Protein AF-A0A2D7X1B2-F1 (afdb_monomer_lite)

pLDDT: mean 94.74, std 5.79, range [62.84, 98.88]

Structure (mmCIF, N/CA/C/O backbone):
data_AF-A0A2D7X1B2-F1
#
_entry.id   AF-A0A2D7X1B2-F1
#
loop_
_atom_site.group_PDB
_atom_site.id
_atom_site.type_symbol
_atom_site.label_atom_id
_atom_site.label_alt_id
_atom_site.label_comp_id
_atom_site.label_asym_id
_atom_site.label_entity_id
_atom_site.label_seq_id
_atom_site.pdbx_PDB_ins_code
_atom_site.Cartn_x
_atom_site.Cartn_y
_atom_site.Cartn_z
_atom_site.occupancy
_atom_site.B_iso_or_equiv
_atom_site.auth_seq_id
_atom_site.auth_comp_id
_atom_site.auth_asym_id
_atom_site.auth_atom_id
_atom_site.pdbx_PDB_model_num
ATOM 1 N N . MET A 1 1 ? -16.490 -13.973 0.731 1.00 74.31 1 MET A N 1
ATOM 2 C CA . MET A 1 1 ? -15.500 -12.921 0.445 1.00 74.31 1 MET A CA 1
ATOM 3 C C . MET A 1 1 ? -16.152 -11.590 0.756 1.00 74.31 1 MET A C 1
ATOM 5 O O . MET A 1 1 ? -17.265 -11.362 0.281 1.00 74.31 1 MET A O 1
ATOM 9 N N . GLN A 1 2 ? -15.529 -10.810 1.633 1.00 90.81 2 GLN A N 1
ATOM 10 C CA . GLN A 1 2 ? -15.942 -9.445 1.969 1.00 90.81 2 GLN A CA 1
ATOM 11 C C . GLN A 1 2 ? -15.483 -8.481 0.857 1.00 90.81 2 GLN A C 1
ATOM 13 O O . GLN A 1 2 ? -14.609 -8.851 0.070 1.00 90.81 2 GLN A O 1
ATOM 18 N N . ASP A 1 3 ? -16.046 -7.272 0.762 1.00 94.25 3 ASP A N 1
ATOM 19 C CA . ASP A 1 3 ? -15.653 -6.341 -0.311 1.00 94.25 3 ASP A CA 1
ATOM 20 C C . ASP A 1 3 ? -14.394 -5.542 0.056 1.00 94.25 3 ASP A C 1
ATOM 22 O O . ASP A 1 3 ? -13.422 -5.566 -0.697 1.00 94.25 3 ASP A O 1
ATOM 26 N N . LEU A 1 4 ? -14.364 -4.892 1.224 1.00 98.75 4 LEU A N 1
ATOM 27 C CA . LEU A 1 4 ? -13.280 -3.977 1.594 1.00 98.75 4 LEU A CA 1
ATOM 28 C C . LEU A 1 4 ? -12.917 -4.078 3.080 1.00 98.75 4 LEU A C 1
ATOM 30 O O . LEU A 1 4 ? -13.795 -4.047 3.943 1.00 98.75 4 LEU A O 1
ATOM 34 N N . LEU A 1 5 ? -11.620 -4.147 3.376 1.00 98.88 5 LEU A N 1
ATOM 35 C CA . LEU A 1 5 ? -11.082 -3.847 4.703 1.00 98.88 5 LEU A CA 1
ATOM 36 C C . LEU A 1 5 ? -10.400 -2.483 4.660 1.00 98.88 5 LEU A C 1
ATOM 38 O O . LEU A 1 5 ? -9.499 -2.283 3.852 1.00 98.88 5 LEU A O 1
ATOM 42 N N . ILE A 1 6 ? -10.791 -1.574 5.546 1.00 98.88 6 ILE A N 1
ATOM 43 C CA . ILE A 1 6 ? -10.116 -0.293 5.758 1.00 98.88 6 ILE A CA 1
ATOM 44 C C . ILE A 1 6 ? -9.260 -0.412 7.013 1.00 98.88 6 ILE A C 1
ATOM 46 O O . ILE A 1 6 ? -9.782 -0.695 8.090 1.00 98.88 6 ILE A O 1
ATOM 50 N N . VAL A 1 7 ? -7.959 -0.188 6.876 1.00 98.88 7 VAL A N 1
ATOM 51 C CA . VAL A 1 7 ? -6.993 -0.171 7.971 1.00 98.88 7 VAL A CA 1
ATOM 52 C C . VAL A 1 7 ? -6.585 1.274 8.227 1.00 98.88 7 VAL A C 1
ATOM 54 O O . VAL A 1 7 ? -5.809 1.852 7.468 1.00 98.88 7 VAL A O 1
ATOM 57 N N . TYR A 1 8 ? -7.105 1.853 9.307 1.00 98.69 8 TYR A N 1
ATOM 58 C CA . TYR A 1 8 ? -6.669 3.161 9.790 1.00 98.69 8 TYR A CA 1
ATOM 59 C C . TYR A 1 8 ? -5.445 2.969 10.690 1.00 98.69 8 TYR A C 1
ATOM 61 O O . TYR A 1 8 ? -5.547 2.329 11.740 1.00 98.69 8 TYR A O 1
ATOM 69 N N . ASN A 1 9 ? -4.275 3.437 10.254 1.00 97.19 9 ASN A N 1
ATOM 70 C CA . ASN A 1 9 ? -3.001 3.111 10.894 1.00 97.19 9 ASN A CA 1
ATOM 71 C C . ASN A 1 9 ? -2.516 4.253 11.791 1.00 97.19 9 ASN A C 1
ATOM 73 O O . ASN A 1 9 ? -2.347 5.373 11.322 1.00 97.19 9 ASN A O 1
ATOM 77 N N . THR A 1 10 ? -2.256 3.961 13.066 1.00 96.69 10 THR A N 1
ATOM 78 C CA . THR A 1 10 ? -1.853 4.949 14.076 1.00 96.69 10 THR A CA 1
ATOM 79 C C . THR A 1 10 ? -0.600 4.510 14.830 1.00 96.69 10 THR A C 1
ATOM 81 O O . THR A 1 10 ? -0.348 3.315 15.018 1.00 96.69 10 THR A O 1
ATOM 84 N N . PHE A 1 11 ? 0.178 5.481 15.310 1.00 94.69 11 PHE A N 1
ATOM 85 C CA . PHE A 1 11 ? 1.411 5.256 16.059 1.00 94.69 11 PHE A CA 1
ATOM 86 C C . PHE A 1 11 ? 1.512 6.160 17.304 1.00 94.69 11 PHE A C 1
ATOM 88 O O . PHE A 1 11 ? 1.515 7.387 17.253 1.00 94.69 11 PHE A O 1
ATOM 95 N N . GLY A 1 12 ? 1.597 5.545 18.479 1.00 91.81 12 GLY A N 1
ATOM 96 C CA . GLY A 1 12 ? 1.393 6.192 19.774 1.00 91.81 12 GLY A CA 1
ATOM 97 C C . GLY A 1 12 ? 2.576 6.922 20.396 1.00 91.81 12 GLY A C 1
ATOM 98 O O . GLY A 1 12 ? 2.795 6.778 21.594 1.00 91.81 12 GLY A O 1
ATOM 99 N N . LEU A 1 13 ? 3.315 7.745 19.647 1.00 85.00 13 LEU A N 1
ATOM 100 C CA . LEU A 1 13 ? 4.310 8.644 20.265 1.00 85.00 13 LEU A CA 1
ATOM 101 C C . LEU A 1 13 ? 3.661 9.809 21.024 1.00 85.00 13 LEU A C 1
ATOM 103 O O . LEU A 1 13 ? 4.287 10.423 21.889 1.00 85.00 13 LEU A O 1
ATOM 107 N N . LYS A 1 14 ? 2.415 10.140 20.674 1.00 87.38 14 LYS A N 1
ATOM 108 C CA . LYS A 1 14 ? 1.621 11.224 21.257 1.00 87.38 14 LYS A CA 1
ATOM 109 C C . LYS A 1 14 ? 0.181 10.757 21.443 1.00 87.38 14 LYS A C 1
ATOM 111 O O . LYS A 1 14 ? -0.281 9.834 20.771 1.00 87.38 14 LYS A O 1
ATOM 116 N N . ASN A 1 15 ? -0.547 11.418 22.341 1.00 89.88 15 ASN A N 1
ATOM 117 C CA . ASN A 1 15 ? -1.986 11.218 22.439 1.00 89.88 15 ASN A CA 1
ATOM 118 C C . ASN A 1 15 ? -2.704 12.087 21.393 1.00 89.88 15 ASN A C 1
ATOM 120 O O . ASN A 1 15 ? -2.883 13.286 21.597 1.00 89.88 15 ASN A O 1
ATOM 124 N N . ASN A 1 16 ? -3.101 11.460 20.285 1.00 95.62 16 ASN A N 1
ATOM 125 C CA . ASN A 1 16 ? -3.820 12.083 19.171 1.00 95.62 16 ASN A CA 1
ATOM 126 C C . ASN A 1 16 ? -5.276 11.588 19.061 1.00 95.62 16 ASN A C 1
ATOM 128 O O . ASN A 1 16 ? -5.884 11.704 17.999 1.00 95.62 16 ASN A O 1
ATOM 132 N N . VAL A 1 17 ? -5.856 11.050 20.141 1.00 97.31 17 VAL A N 1
ATOM 133 C CA . VAL A 1 17 ? -7.158 10.356 20.111 1.00 97.31 17 VAL A CA 1
ATOM 134 C C . VAL A 1 17 ? -8.291 11.169 19.473 1.00 97.31 17 VAL A C 1
ATOM 136 O O . VAL A 1 17 ? -9.030 10.643 18.647 1.00 97.31 17 VAL A O 1
ATOM 139 N N . GLU A 1 18 ? -8.388 12.468 19.762 1.00 97.75 18 GLU A N 1
ATOM 140 C CA . GLU A 1 18 ? -9.416 13.339 19.170 1.00 97.75 18 GLU A CA 1
ATOM 141 C C . GLU A 1 18 ? -9.238 13.523 17.659 1.00 97.75 18 GLU A C 1
ATOM 143 O O . GLU A 1 18 ? -10.209 13.615 16.906 1.00 97.75 18 GLU A O 1
ATOM 148 N N . HIS A 1 19 ? -7.989 13.543 17.192 1.00 97.62 19 HIS A N 1
ATOM 149 C CA . HIS A 1 19 ? -7.703 13.574 15.766 1.00 97.62 19 HIS A CA 1
ATOM 150 C C . HIS A 1 19 ? -8.085 12.246 15.107 1.00 97.62 19 HIS A C 1
ATOM 152 O O . HIS A 1 19 ? -8.772 12.262 14.088 1.00 97.62 19 HIS A O 1
ATOM 158 N N . TYR A 1 20 ? -7.735 11.116 15.729 1.00 98.19 20 TYR A N 1
ATOM 159 C CA . TYR A 1 20 ? -8.122 9.794 15.237 1.00 98.19 20 TYR A CA 1
ATOM 160 C C . TYR A 1 20 ? -9.636 9.651 15.119 1.00 98.19 20 TYR A C 1
ATOM 162 O O . TYR A 1 20 ? -10.124 9.185 14.093 1.00 98.19 20 TYR A O 1
ATOM 170 N N . LYS A 1 21 ? -10.392 10.110 16.125 1.00 98.50 21 LYS A N 1
ATOM 171 C CA . LYS A 1 21 ? -11.859 10.104 16.075 1.00 98.50 21 LYS A CA 1
ATOM 172 C C . LYS A 1 21 ? -12.390 10.901 14.889 1.00 98.50 21 LYS A C 1
ATOM 174 O O . LYS A 1 21 ? -13.290 10.451 14.188 1.00 98.50 21 LYS A O 1
ATOM 179 N N . ARG A 1 22 ? -11.824 12.080 14.622 1.00 98.12 22 ARG A N 1
ATOM 180 C CA . ARG A 1 22 ? -12.221 12.893 13.465 1.00 98.12 22 ARG A CA 1
ATOM 181 C C . ARG A 1 22 ? -11.996 12.145 12.147 1.00 98.12 22 ARG A C 1
ATOM 183 O O . ARG A 1 22 ? -12.908 12.096 11.324 1.00 98.12 22 ARG A O 1
ATOM 190 N N . CYS A 1 23 ? -10.822 11.544 11.961 1.00 98.38 23 CYS A N 1
ATOM 191 C CA . CYS A 1 23 ? -10.500 10.793 10.747 1.00 98.38 23 CYS A CA 1
ATOM 192 C C . CYS A 1 23 ? -11.378 9.536 10.612 1.00 98.38 23 CYS A C 1
ATOM 194 O O . CYS A 1 23 ? -11.994 9.329 9.567 1.00 98.38 23 CYS A O 1
ATOM 196 N N . LEU A 1 24 ? -11.549 8.756 11.683 1.00 98.69 24 LEU A N 1
ATOM 197 C CA . LEU A 1 24 ? -12.446 7.594 11.707 1.00 98.69 24 LEU A CA 1
ATOM 198 C C . LEU A 1 24 ? -13.900 7.978 11.410 1.00 98.69 24 LEU A C 1
ATOM 200 O O . LEU A 1 24 ? -14.562 7.303 10.625 1.00 98.69 24 LEU A O 1
ATOM 204 N N . ASN A 1 25 ? -14.392 9.088 11.963 1.00 98.56 25 ASN A N 1
ATOM 205 C CA . ASN A 1 25 ? -15.729 9.594 11.655 1.00 98.56 25 ASN A CA 1
ATOM 206 C C . ASN A 1 25 ? -15.874 9.943 10.170 1.00 98.56 25 ASN A C 1
ATOM 208 O O . ASN A 1 25 ? -16.911 9.642 9.586 1.00 98.56 25 ASN A O 1
ATOM 212 N N . SER A 1 26 ? -14.847 10.514 9.531 1.00 98.50 26 SER A N 1
ATOM 213 C CA . SER A 1 26 ? -14.882 10.771 8.083 1.00 98.50 26 SER A CA 1
ATOM 214 C C . SER A 1 26 ? -14.998 9.478 7.260 1.00 98.50 26 SER A C 1
ATOM 216 O O . SER A 1 26 ? -15.742 9.437 6.280 1.00 98.50 26 SER A O 1
ATOM 218 N N . ILE A 1 27 ? -14.353 8.390 7.704 1.00 98.62 27 ILE A N 1
ATOM 219 C CA . ILE A 1 27 ? -14.465 7.064 7.079 1.00 98.62 27 ILE A CA 1
ATOM 220 C C . ILE A 1 27 ? -15.873 6.495 7.291 1.00 98.62 27 ILE A C 1
ATOM 222 O O . ILE A 1 27 ? -16.519 6.084 6.332 1.00 98.62 27 ILE A O 1
ATOM 226 N N . PHE A 1 28 ? -16.383 6.496 8.526 1.00 98.38 28 PHE A N 1
ATOM 227 C CA . PHE A 1 28 ? -17.709 5.945 8.835 1.00 98.38 28 PHE A CA 1
ATOM 228 C C . PHE A 1 28 ? -18.869 6.743 8.222 1.00 98.38 28 PHE A C 1
ATOM 230 O O . PHE A 1 28 ? -19.934 6.174 7.992 1.00 98.38 28 PHE A O 1
ATOM 237 N N . ASN A 1 29 ? -18.666 8.033 7.947 1.00 97.94 29 ASN A N 1
ATOM 238 C CA . ASN A 1 29 ? -19.638 8.888 7.265 1.00 97.94 29 ASN A CA 1
ATOM 239 C C . ASN A 1 29 ? -19.520 8.837 5.732 1.00 97.94 29 ASN A C 1
ATOM 241 O O . ASN A 1 29 ? -20.340 9.445 5.042 1.00 97.94 29 ASN A O 1
ATOM 245 N N . SER A 1 30 ? -18.515 8.142 5.192 1.00 98.25 30 SER A N 1
ATOM 246 C CA . SER A 1 30 ? -18.365 7.947 3.751 1.00 98.25 30 SER A CA 1
ATOM 247 C C . SER A 1 30 ? -19.364 6.917 3.216 1.00 98.25 30 SER A C 1
ATOM 249 O O . SER A 1 30 ? -19.846 6.036 3.928 1.00 98.25 30 SER A O 1
ATOM 251 N N . GLU A 1 31 ? -19.655 6.996 1.923 1.00 98.19 31 GLU A N 1
ATOM 252 C CA . GLU A 1 31 ? -20.306 5.924 1.189 1.00 98.19 31 GLU A CA 1
ATOM 253 C C . GLU A 1 31 ? -19.317 4.766 1.037 1.00 98.19 31 GLU A C 1
ATOM 255 O O . GLU A 1 31 ? -18.267 4.893 0.401 1.00 98.19 31 GLU A O 1
ATOM 260 N N . LEU A 1 32 ? -19.655 3.626 1.638 1.00 98.25 32 LEU A N 1
ATOM 261 C CA . LEU A 1 32 ? -18.812 2.436 1.644 1.00 98.25 32 LEU A CA 1
ATOM 262 C C . LEU A 1 32 ? -19.435 1.321 0.795 1.00 98.25 32 LEU A C 1
ATOM 264 O O . LEU A 1 32 ? -20.663 1.176 0.767 1.00 98.25 32 LEU A O 1
ATOM 268 N N . PRO A 1 33 ? -18.614 0.480 0.141 1.00 97.31 33 PRO A N 1
ATOM 269 C CA . PRO A 1 33 ? -19.088 -0.777 -0.420 1.00 97.31 33 PRO A CA 1
ATOM 270 C C . PRO A 1 33 ? -19.807 -1.632 0.640 1.00 97.31 33 PRO A C 1
ATOM 272 O O . PRO A 1 33 ? -19.473 -1.560 1.832 1.00 97.31 33 PRO A O 1
ATOM 275 N N . PRO A 1 34 ? -20.768 -2.483 0.242 1.00 94.69 34 PRO A N 1
ATOM 276 C CA . PRO A 1 34 ? -21.372 -3.449 1.152 1.00 94.69 34 PRO A CA 1
ATOM 277 C C . PRO A 1 34 ? -20.312 -4.297 1.864 1.00 94.69 34 PRO A C 1
ATOM 279 O O . PRO A 1 34 ? -19.249 -4.565 1.323 1.00 94.69 34 PRO A O 1
ATOM 282 N N . LYS A 1 35 ? -20.598 -4.760 3.086 1.00 96.00 35 LYS A N 1
ATOM 283 C CA . LYS A 1 35 ? -19.687 -5.648 3.839 1.00 96.00 35 LYS A CA 1
ATOM 284 C C . LYS A 1 35 ? -18.269 -5.084 4.046 1.00 96.00 35 LYS A C 1
ATOM 286 O O . LYS A 1 35 ? -17.317 -5.850 4.201 1.00 96.00 35 LYS A O 1
ATOM 291 N N . THR A 1 36 ? -18.135 -3.760 4.064 1.00 98.56 36 THR A N 1
ATOM 292 C CA . THR A 1 36 ? -16.892 -3.101 4.467 1.00 98.56 36 THR A CA 1
ATOM 293 C C . THR A 1 36 ? -16.651 -3.302 5.962 1.00 98.56 36 THR A C 1
ATOM 295 O O . THR A 1 36 ? -17.580 -3.202 6.767 1.00 98.56 36 THR A O 1
ATOM 298 N N . LYS A 1 37 ? -15.401 -3.577 6.336 1.00 98.69 37 LYS A N 1
ATOM 299 C CA . LYS A 1 37 ? -14.930 -3.598 7.727 1.00 98.69 37 LYS A CA 1
ATOM 300 C C . LYS A 1 37 ? -13.889 -2.505 7.927 1.00 98.69 37 LYS A C 1
ATOM 302 O O . LYS A 1 37 ? -13.134 -2.199 7.008 1.00 98.69 37 LYS A O 1
ATOM 307 N N . VAL A 1 38 ? -13.842 -1.942 9.129 1.00 98.81 38 VAL A N 1
ATOM 308 C CA . VAL A 1 38 ? -12.834 -0.955 9.524 1.00 98.81 38 VAL A CA 1
ATOM 309 C C . VAL A 1 38 ? -12.069 -1.515 10.714 1.00 98.81 38 VAL A C 1
ATOM 311 O O . VAL A 1 38 ? -12.678 -1.945 11.695 1.00 98.81 38 VAL A O 1
ATOM 314 N N . ILE A 1 39 ? -10.744 -1.521 10.623 1.00 98.81 39 ILE A N 1
ATOM 315 C CA . ILE A 1 39 ? -9.836 -1.903 11.700 1.00 98.81 39 ILE A CA 1
ATOM 316 C C . ILE A 1 39 ? -8.874 -0.756 11.984 1.00 98.81 39 ILE A C 1
ATOM 318 O O . ILE A 1 39 ? -8.332 -0.148 11.061 1.00 98.81 39 ILE A O 1
ATOM 322 N N . ILE A 1 40 ? -8.641 -0.466 13.261 1.00 98.56 40 ILE A N 1
ATOM 323 C CA . ILE A 1 40 ? -7.526 0.388 13.661 1.00 98.56 40 ILE A CA 1
ATOM 324 C C . ILE A 1 40 ? -6.283 -0.470 13.898 1.00 98.56 40 ILE A C 1
ATOM 326 O O . ILE A 1 40 ? -6.294 -1.399 14.711 1.00 98.56 40 ILE A O 1
ATOM 330 N N . SER A 1 41 ? -5.204 -0.146 13.192 1.00 98.06 41 SER A N 1
ATOM 331 C CA . SER A 1 41 ? -3.860 -0.642 13.477 1.00 98.06 41 SER A CA 1
ATOM 332 C C . SER A 1 41 ? -3.220 0.296 14.495 1.00 98.06 41 SER A C 1
ATOM 334 O O . SER A 1 41 ? -2.750 1.375 14.151 1.00 98.06 41 SER A O 1
ATOM 336 N N . SER A 1 42 ? -3.292 -0.082 15.770 1.00 97.12 42 SER A N 1
ATOM 337 C CA . SER A 1 42 ? -2.935 0.759 16.911 1.00 97.12 42 SER A CA 1
ATOM 338 C C . SER A 1 42 ? -1.580 0.344 17.481 1.00 97.12 42 SER A C 1
ATOM 340 O O . SER A 1 42 ? -1.480 -0.439 18.435 1.00 97.12 42 SER A O 1
ATOM 342 N N . CYS A 1 43 ? -0.522 0.881 16.877 1.00 96.06 43 CYS A N 1
ATOM 343 C CA . CYS A 1 43 ? 0.853 0.626 17.279 1.00 96.06 43 CYS A CA 1
ATOM 344 C C . CYS A 1 43 ? 1.282 1.598 18.377 1.00 96.06 43 CYS A C 1
ATOM 346 O O . CYS A 1 43 ? 1.161 2.808 18.225 1.00 96.06 43 CYS A O 1
ATOM 348 N N . MET A 1 44 ? 1.774 1.095 19.507 1.00 95.56 44 MET A N 1
ATOM 349 C CA . MET A 1 44 ? 2.296 1.881 20.633 1.00 95.56 44 MET A CA 1
ATOM 350 C C . MET A 1 44 ? 1.318 2.901 21.258 1.00 95.56 44 MET A C 1
ATOM 352 O O . MET A 1 44 ? 1.731 3.681 22.112 1.00 95.56 44 MET A O 1
ATOM 356 N N . ASN A 1 45 ? 0.031 2.947 20.876 1.00 96.00 45 ASN A N 1
ATOM 357 C CA . ASN A 1 45 ? -0.925 3.861 21.518 1.00 96.00 45 ASN A CA 1
ATOM 358 C C . ASN A 1 45 ? -1.146 3.493 22.985 1.00 96.00 45 ASN A C 1
ATOM 360 O O . ASN A 1 45 ? -1.220 2.318 23.341 1.00 96.00 45 ASN A O 1
ATOM 364 N N . SER A 1 46 ? -1.306 4.518 23.824 1.00 96.19 46 SER A N 1
ATOM 365 C CA . SER A 1 46 ? -1.562 4.328 25.247 1.00 96.19 46 SER A CA 1
ATOM 366 C C . SER A 1 46 ? -2.894 3.614 25.491 1.00 96.19 46 SER A C 1
ATOM 368 O O . SER A 1 46 ? -3.809 3.644 24.659 1.00 96.19 46 SER A O 1
ATOM 370 N N . LYS A 1 47 ? -3.024 2.996 26.669 1.00 96.19 47 LYS A N 1
ATOM 371 C CA . LYS A 1 47 ? -4.262 2.329 27.076 1.00 96.19 47 LYS A CA 1
ATOM 372 C C . LYS A 1 47 ? -5.447 3.296 27.063 1.00 96.19 47 LYS A C 1
ATOM 374 O O . LYS A 1 47 ? -6.518 2.925 26.604 1.00 96.19 47 LYS A O 1
ATOM 379 N N . GLU A 1 48 ? -5.245 4.535 27.505 1.00 97.19 48 GLU A N 1
ATOM 380 C CA . GLU A 1 48 ? -6.283 5.570 27.532 1.00 97.19 48 GLU A CA 1
ATOM 381 C C . GLU A 1 48 ? -6.820 5.848 26.125 1.00 97.19 48 GLU A C 1
ATOM 383 O O . GLU A 1 48 ? -8.032 5.848 25.926 1.00 97.19 48 GLU A O 1
ATOM 388 N N . CYS A 1 49 ? -5.927 5.997 25.139 1.00 97.50 49 CYS A N 1
ATOM 389 C CA . CYS A 1 49 ? -6.311 6.182 23.741 1.00 97.50 49 CYS A CA 1
ATOM 390 C C . CYS A 1 49 ? -7.117 4.984 23.213 1.00 97.50 49 CYS A C 1
ATOM 392 O O . CYS A 1 49 ? -8.129 5.168 22.538 1.00 97.50 49 CYS A O 1
ATOM 394 N N . ARG A 1 50 ? -6.687 3.752 23.518 1.00 97.50 50 ARG A N 1
ATOM 395 C CA . ARG A 1 50 ? -7.370 2.523 23.074 1.00 97.50 50 ARG A CA 1
ATOM 396 C C . ARG A 1 50 ? -8.752 2.377 23.710 1.00 97.50 50 ARG A C 1
ATOM 398 O O . ARG A 1 50 ? -9.725 2.142 22.998 1.00 97.50 50 ARG A O 1
ATOM 405 N N . ASP A 1 51 ? -8.845 2.569 25.025 1.00 97.69 51 ASP A N 1
ATOM 406 C CA . ASP A 1 51 ? -10.101 2.510 25.780 1.00 97.69 51 ASP A CA 1
ATOM 407 C C . ASP A 1 51 ? -11.107 3.551 25.271 1.00 97.69 51 ASP A C 1
ATOM 409 O O . ASP A 1 51 ? -12.309 3.296 25.213 1.00 97.69 51 ASP A O 1
ATOM 413 N N . GLU A 1 52 ? -10.623 4.741 24.921 1.00 98.06 52 GLU A N 1
ATOM 414 C CA . GLU A 1 52 ? -11.452 5.827 24.420 1.00 98.06 52 GLU A CA 1
ATOM 415 C C . GLU A 1 52 ? -12.008 5.541 23.021 1.00 98.06 52 GLU A C 1
ATOM 417 O O . GLU A 1 52 ? -13.206 5.720 22.802 1.00 98.06 52 GLU A O 1
ATOM 422 N N . LEU A 1 53 ? -11.191 5.015 22.104 1.00 98.06 53 LEU A N 1
ATOM 423 C CA . LEU A 1 53 ? -11.666 4.582 20.785 1.00 98.06 53 LEU A CA 1
ATOM 424 C C . LEU A 1 53 ? -12.630 3.393 20.884 1.00 98.06 53 LEU A C 1
ATOM 426 O O . LEU A 1 53 ? -13.658 3.381 20.209 1.00 98.06 53 LEU A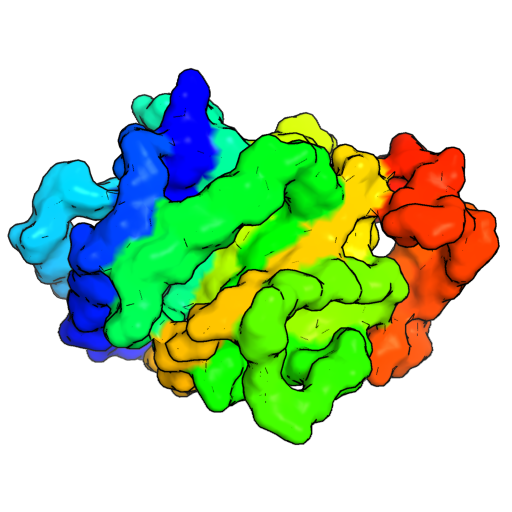 O 1
ATOM 430 N N . GLN A 1 54 ? -12.347 2.425 21.760 1.00 97.75 54 GLN A N 1
ATOM 431 C CA . GLN A 1 54 ? -13.239 1.289 22.004 1.00 97.75 54 GLN A CA 1
ATOM 432 C C . GLN A 1 54 ? -14.600 1.742 22.552 1.00 97.75 54 GLN A C 1
ATOM 434 O O . GLN A 1 54 ? -15.632 1.185 22.173 1.00 97.75 54 GLN A O 1
ATOM 439 N N . ARG A 1 55 ? -14.612 2.746 23.439 1.00 98.19 55 ARG A N 1
ATOM 440 C CA . ARG A 1 55 ? -15.843 3.321 23.998 1.00 98.19 55 ARG A CA 1
ATOM 441 C C . ARG A 1 55 ? -16.662 4.062 22.943 1.00 98.19 55 ARG A C 1
ATOM 443 O O . ARG A 1 55 ? -17.883 3.956 22.967 1.00 98.19 55 ARG A O 1
ATOM 450 N N . GLU A 1 56 ? -16.000 4.799 22.054 1.00 98.25 56 GLU A N 1
ATOM 451 C CA . GLU A 1 56 ? -16.651 5.591 21.003 1.00 98.25 56 GLU A CA 1
ATOM 452 C C . GLU A 1 56 ? -17.256 4.703 19.905 1.00 98.25 56 GLU A C 1
ATOM 454 O O . GLU A 1 56 ? -18.411 4.881 19.516 1.00 98.25 56 GLU A O 1
ATOM 459 N N . TYR A 1 57 ? -16.492 3.725 19.411 1.00 98.31 57 TYR A N 1
ATOM 460 C CA . TYR A 1 57 ? -16.865 2.971 18.211 1.00 98.31 57 TYR A CA 1
ATOM 461 C C . TYR A 1 57 ? -17.446 1.583 18.491 1.00 98.31 57 TYR A C 1
ATOM 463 O O . TYR A 1 57 ? -18.177 1.057 17.645 1.00 98.31 57 TYR A O 1
ATOM 471 N N . GLY A 1 58 ? -17.185 1.000 19.665 1.00 96.25 58 GLY A N 1
ATOM 472 C CA . GLY A 1 58 ? -17.681 -0.330 20.020 1.00 96.25 58 GLY A CA 1
ATOM 473 C C . GLY A 1 58 ? -17.346 -1.368 18.945 1.00 96.25 58 GLY A C 1
ATOM 474 O O . GLY A 1 58 ? -16.253 -1.372 18.388 1.00 96.25 58 GLY A O 1
ATOM 475 N N . ASP A 1 59 ? -18.329 -2.191 18.589 1.00 96.00 59 ASP A N 1
ATOM 476 C CA . ASP A 1 59 ? -18.173 -3.259 17.591 1.00 96.00 59 ASP A CA 1
ATOM 477 C C . ASP A 1 59 ? -18.086 -2.758 16.134 1.00 96.00 59 ASP A C 1
ATOM 479 O O . ASP A 1 59 ? -17.910 -3.556 15.212 1.00 96.00 59 ASP A O 1
ATOM 483 N N . LYS A 1 60 ? -18.222 -1.444 15.885 1.00 97.44 60 LYS A N 1
ATOM 484 C CA . LYS A 1 60 ? -18.063 -0.876 14.532 1.00 97.44 60 LYS A CA 1
ATOM 485 C C . LYS A 1 60 ? -16.600 -0.812 14.095 1.00 97.44 60 LYS A C 1
ATOM 487 O O . LYS A 1 60 ? -16.339 -0.742 12.895 1.00 97.44 60 LYS A O 1
ATOM 492 N N . LEU A 1 61 ? -15.672 -0.801 15.052 1.00 98.44 61 LEU A N 1
ATOM 493 C CA . LEU A 1 61 ? -14.238 -0.700 14.820 1.00 98.44 61 LEU A CA 1
ATOM 494 C C . LEU A 1 61 ? -13.554 -1.954 15.357 1.00 98.44 61 LEU A C 1
ATOM 496 O O . LEU A 1 61 ? -13.597 -2.249 16.546 1.00 98.44 61 LEU A O 1
ATOM 500 N N . MET A 1 62 ? -12.899 -2.695 14.472 1.00 98.50 62 MET A N 1
ATOM 501 C CA . MET A 1 62 ? -12.011 -3.775 14.883 1.00 98.50 62 MET A CA 1
ATOM 502 C C . MET A 1 62 ? -10.707 -3.178 15.418 1.00 98.50 62 MET A C 1
ATOM 504 O O . MET A 1 62 ? -10.289 -2.098 14.998 1.00 98.50 62 MET A O 1
ATOM 508 N N . HIS A 1 63 ? -10.016 -3.905 16.291 1.00 97.75 63 HIS A N 1
ATOM 509 C CA . HIS A 1 63 ? -8.793 -3.421 16.924 1.00 97.75 63 HIS A CA 1
ATOM 510 C C . HIS A 1 63 ? -7.621 -4.376 16.687 1.00 97.75 63 HIS A C 1
ATOM 512 O O . HIS A 1 63 ? -7.705 -5.568 16.976 1.00 97.75 63 HIS A O 1
ATOM 518 N N . SER A 1 64 ? -6.507 -3.832 16.199 1.00 97.81 64 SER A N 1
ATOM 519 C CA . SER A 1 64 ? -5.212 -4.504 16.113 1.00 97.81 64 SER A CA 1
ATOM 520 C C . SER A 1 64 ? -4.222 -3.756 17.004 1.00 97.81 64 SER A C 1
ATOM 522 O O . SER A 1 64 ? -3.641 -2.754 16.595 1.00 97.81 64 SER A O 1
ATOM 524 N N . TYR A 1 65 ? -4.057 -4.210 18.248 1.00 96.81 65 TYR A N 1
ATOM 525 C CA . TYR A 1 65 ? -3.112 -3.607 19.190 1.00 96.81 65 TYR A CA 1
ATOM 526 C C . TYR A 1 65 ? -1.708 -4.175 18.990 1.00 96.81 65 TYR A C 1
ATOM 528 O O . TYR A 1 65 ? -1.530 -5.392 18.900 1.00 96.81 65 TYR A O 1
ATOM 536 N N . VAL A 1 66 ? -0.716 -3.295 18.908 1.00 95.38 66 VAL A N 1
ATOM 537 C CA . VAL A 1 66 ? 0.700 -3.659 18.803 1.00 95.38 66 VAL A CA 1
ATOM 538 C C . VAL A 1 66 ? 1.456 -2.860 19.861 1.00 95.38 66 VAL A C 1
ATOM 540 O O . VAL A 1 66 ? 1.441 -1.633 19.835 1.00 95.38 66 VAL A O 1
ATOM 543 N N . ASP A 1 67 ? 2.070 -3.546 20.824 1.00 93.56 67 ASP A N 1
ATOM 544 C CA . ASP A 1 67 ? 2.772 -2.927 21.966 1.00 93.56 67 ASP A CA 1
ATOM 545 C C . ASP A 1 67 ? 4.281 -2.749 21.731 1.00 93.56 67 ASP A C 1
ATOM 547 O O . ASP A 1 67 ? 5.010 -2.299 22.612 1.00 93.56 67 ASP A O 1
ATOM 551 N N . GLU A 1 68 ? 4.750 -3.098 20.536 1.00 92.38 68 GLU A N 1
ATOM 552 C CA . GLU A 1 68 ? 6.124 -2.925 20.074 1.00 92.38 68 GLU A CA 1
ATOM 553 C C . GLU A 1 68 ? 6.175 -1.912 18.926 1.00 92.38 68 GLU A C 1
ATOM 555 O O . GLU A 1 68 ? 5.274 -1.843 18.094 1.00 92.38 68 GLU A O 1
ATOM 560 N N . GLY A 1 69 ? 7.233 -1.100 18.875 1.00 91.44 69 GLY A N 1
ATOM 561 C CA . GLY A 1 69 ? 7.400 -0.109 17.818 1.00 91.44 69 GLY A CA 1
ATOM 562 C C . GLY A 1 69 ? 7.819 -0.768 16.508 1.00 91.44 69 GLY A C 1
ATOM 563 O O . GLY A 1 69 ? 9.014 -0.974 16.302 1.00 91.44 69 GLY A O 1
ATOM 564 N N . LEU A 1 70 ? 6.856 -1.059 15.636 1.00 92.94 70 LEU A N 1
ATOM 565 C CA . LEU A 1 70 ? 7.073 -1.648 14.312 1.00 92.94 70 LEU A CA 1
ATOM 566 C C . LEU A 1 70 ? 6.808 -0.631 13.191 1.00 92.94 70 LEU A C 1
ATOM 568 O O . LEU A 1 70 ? 5.992 0.274 13.384 1.00 92.94 70 LEU A O 1
ATOM 572 N N . PRO A 1 71 ? 7.453 -0.772 12.017 1.00 92.75 71 PRO A N 1
ATOM 573 C CA . PRO A 1 71 ? 7.143 0.063 10.863 1.00 92.75 71 PRO A CA 1
ATOM 574 C C . PRO A 1 71 ? 5.706 -0.079 10.382 1.00 92.75 71 PRO A C 1
ATOM 576 O O . PRO A 1 71 ? 5.074 -1.132 10.518 1.00 92.75 71 PRO A O 1
ATOM 579 N N . VAL A 1 72 ? 5.227 0.992 9.752 1.00 93.12 72 VAL A N 1
ATOM 580 C CA . VAL A 1 72 ? 3.853 1.113 9.258 1.00 93.12 72 VAL A CA 1
ATOM 581 C C . VAL A 1 72 ? 3.432 -0.079 8.396 1.00 93.12 72 VAL A C 1
ATOM 583 O O . VAL A 1 72 ? 2.379 -0.658 8.657 1.00 93.12 72 VAL A O 1
ATOM 586 N N . ASN A 1 73 ? 4.289 -0.528 7.477 1.00 95.00 73 ASN A N 1
ATOM 587 C CA . ASN A 1 73 ? 4.027 -1.639 6.561 1.00 95.00 73 ASN A CA 1
ATOM 588 C C . ASN A 1 73 ? 3.720 -2.944 7.311 1.00 95.00 73 ASN A C 1
ATOM 590 O O . ASN A 1 73 ? 2.741 -3.626 7.005 1.00 95.00 73 ASN A O 1
ATOM 594 N N . ILE A 1 74 ? 4.511 -3.253 8.348 1.00 96.31 74 ILE A N 1
ATOM 595 C CA . ILE A 1 74 ? 4.298 -4.435 9.191 1.00 96.31 74 ILE A CA 1
ATOM 596 C C . ILE A 1 74 ? 3.001 -4.289 9.989 1.00 96.31 74 ILE A C 1
ATOM 598 O O . ILE A 1 74 ? 2.199 -5.220 10.040 1.00 96.31 74 ILE A O 1
ATOM 602 N N . THR A 1 75 ? 2.759 -3.131 10.609 1.00 96.81 75 THR A N 1
ATOM 603 C CA . THR A 1 75 ? 1.550 -2.929 11.431 1.00 96.81 75 THR A CA 1
ATOM 604 C C . THR A 1 75 ? 0.267 -2.993 10.600 1.00 96.81 75 THR A C 1
ATOM 606 O O . THR A 1 75 ? -0.714 -3.608 11.024 1.00 96.81 75 THR A O 1
ATOM 609 N N . PHE A 1 76 ? 0.301 -2.458 9.377 1.00 98.00 76 PHE A N 1
ATOM 610 C CA . PHE A 1 76 ? -0.772 -2.585 8.400 1.00 98.00 76 PHE A CA 1
ATOM 611 C C . PHE A 1 76 ? -1.020 -4.055 8.045 1.00 98.00 76 PHE A C 1
ATOM 613 O O . PHE A 1 76 ? -2.148 -4.533 8.178 1.00 98.00 76 PHE A O 1
ATOM 620 N N . ASN A 1 77 ? 0.026 -4.802 7.677 1.00 98.56 77 ASN A N 1
ATOM 621 C CA . ASN A 1 77 ? -0.093 -6.225 7.354 1.00 98.56 77 ASN A CA 1
ATOM 622 C C . ASN A 1 77 ? -0.584 -7.068 8.545 1.00 98.56 77 ASN A C 1
ATOM 624 O O . ASN A 1 77 ? -1.405 -7.963 8.351 1.00 98.56 77 ASN A O 1
ATOM 628 N N . LEU A 1 78 ? -0.166 -6.756 9.779 1.00 98.31 78 LEU A N 1
ATOM 629 C CA . LEU A 1 78 ? -0.682 -7.396 10.998 1.00 98.31 78 LEU A CA 1
ATOM 630 C C . LEU A 1 78 ? -2.184 -7.159 11.167 1.00 98.31 78 LEU A C 1
ATOM 632 O O . LEU A 1 78 ? -2.927 -8.090 11.478 1.00 98.31 78 LEU A O 1
ATOM 636 N N . ALA A 1 79 ? -2.647 -5.923 10.964 1.00 98.62 79 ALA A N 1
ATOM 637 C CA . ALA A 1 79 ? -4.069 -5.605 11.037 1.00 98.62 79 ALA A CA 1
ATOM 638 C C . ALA A 1 79 ? -4.867 -6.323 9.937 1.00 98.62 79 ALA A C 1
ATOM 640 O O . ALA A 1 79 ? -5.924 -6.889 10.225 1.00 98.62 79 ALA A O 1
ATOM 641 N N . VAL A 1 80 ? -4.339 -6.368 8.709 1.00 98.75 80 VAL A N 1
ATOM 642 C CA . VAL A 1 80 ? -4.927 -7.151 7.613 1.00 98.75 80 VAL A CA 1
ATOM 643 C C . VAL A 1 80 ? -5.047 -8.620 8.003 1.00 98.75 80 VAL A C 1
ATOM 645 O O . VAL A 1 80 ? -6.129 -9.193 7.888 1.00 98.75 80 VAL A O 1
ATOM 648 N N . ASP A 1 81 ? -3.967 -9.235 8.477 1.00 98.31 81 ASP A N 1
ATOM 649 C CA . ASP A 1 81 ? -3.958 -10.665 8.762 1.00 98.31 81 ASP A CA 1
ATOM 650 C C . ASP A 1 81 ? -4.900 -11.034 9.920 1.00 98.31 81 ASP A C 1
ATOM 652 O O . ASP A 1 81 ? -5.706 -11.960 9.799 1.00 98.31 81 ASP A O 1
ATOM 656 N N . ARG A 1 82 ? -4.909 -10.235 10.995 1.00 98.00 82 ARG A N 1
ATOM 657 C CA . ARG A 1 82 ? -5.858 -10.387 12.112 1.00 98.00 82 ARG A CA 1
ATOM 658 C C . ARG A 1 82 ? -7.309 -10.286 11.641 1.00 98.00 82 ARG A C 1
ATOM 660 O O . ARG A 1 82 ? -8.128 -11.120 12.026 1.00 98.00 82 ARG A O 1
ATOM 667 N N . ALA A 1 83 ? -7.619 -9.323 10.770 1.00 98.25 83 ALA A N 1
ATOM 668 C CA . ALA A 1 83 ? -8.955 -9.191 10.198 1.00 98.25 83 ALA A CA 1
ATOM 669 C C . ALA A 1 83 ? -9.318 -10.372 9.284 1.00 98.25 83 ALA A C 1
ATOM 671 O O . ALA A 1 83 ? -10.443 -10.864 9.341 1.00 98.25 83 ALA A O 1
ATOM 672 N N . VAL A 1 84 ? -8.374 -10.874 8.481 1.00 98.00 84 VAL A N 1
ATOM 673 C CA . VAL A 1 84 ? -8.598 -12.045 7.619 1.00 98.00 84 VAL A CA 1
ATOM 674 C C . VAL A 1 84 ? -8.868 -13.306 8.443 1.00 98.00 84 VAL A C 1
ATOM 676 O O . VAL A 1 84 ? -9.756 -14.078 8.080 1.00 98.00 84 VAL A O 1
ATOM 679 N N . ARG A 1 85 ? -8.183 -13.512 9.575 1.00 96.56 85 ARG A N 1
ATOM 680 C CA . ARG A 1 85 ? -8.455 -14.654 10.469 1.00 96.56 85 ARG A CA 1
ATOM 681 C C . ARG A 1 85 ? -9.860 -14.620 11.064 1.00 96.56 85 ARG A C 1
ATOM 683 O O . ARG A 1 85 ? -10.459 -15.679 11.233 1.00 96.56 85 ARG A O 1
ATOM 690 N N . SER A 1 86 ? -10.382 -13.436 11.388 1.00 96.88 86 SER A N 1
ATOM 691 C CA . SER A 1 86 ? -11.699 -13.309 12.019 1.00 96.88 86 SER A CA 1
ATOM 692 C C . SER A 1 86 ? -12.856 -13.208 11.019 1.00 96.88 86 SER A C 1
ATOM 694 O O . SER A 1 86 ? -13.943 -13.703 11.299 1.00 96.88 86 SER A O 1
ATOM 696 N N . GLU A 1 87 ? -12.651 -12.565 9.866 1.00 97.50 87 GLU A N 1
ATOM 697 C CA . GLU A 1 87 ? -13.720 -12.197 8.914 1.00 97.50 87 GLU A CA 1
ATOM 698 C C . GLU A 1 87 ? -13.593 -12.888 7.543 1.00 97.50 87 GLU A C 1
ATOM 700 O O . GLU A 1 87 ? -14.509 -12.811 6.717 1.00 97.50 87 GLU A O 1
ATOM 705 N N . GLY A 1 88 ? -12.476 -13.575 7.288 1.00 97.50 88 GLY A N 1
ATOM 706 C CA . GLY A 1 88 ? -12.109 -14.106 5.977 1.00 97.50 88 GLY A CA 1
ATOM 707 C C . GLY A 1 88 ? -11.497 -13.052 5.050 1.00 97.50 88 GLY A C 1
ATOM 708 O O . GLY A 1 88 ? -11.293 -11.897 5.413 1.00 97.50 88 GLY A O 1
ATOM 709 N N . GLU A 1 89 ? -11.178 -13.456 3.821 1.00 98.12 89 GLU A N 1
ATOM 710 C CA . GLU A 1 89 ? -10.551 -12.557 2.847 1.00 98.12 89 GLU A CA 1
ATOM 711 C C . GLU A 1 89 ? -11.502 -11.476 2.310 1.00 98.12 89 GLU A C 1
ATOM 713 O O . GLU A 1 89 ? -12.711 -11.691 2.115 1.00 98.12 89 GLU A O 1
ATOM 718 N N . PHE A 1 90 ? -10.897 -10.335 1.988 1.00 98.62 90 PHE A N 1
ATOM 719 C CA . PHE A 1 90 ? -11.522 -9.172 1.368 1.00 98.62 90 PHE A CA 1
ATOM 720 C C . PHE A 1 90 ? -11.095 -9.098 -0.100 1.00 98.62 90 PHE A C 1
ATOM 722 O O . PHE A 1 90 ? -10.051 -9.639 -0.462 1.00 98.62 90 PHE A O 1
ATOM 729 N N . LYS A 1 91 ? -11.881 -8.455 -0.970 1.00 98.56 91 LYS A N 1
ATOM 730 C CA . LYS A 1 91 ? -11.431 -8.184 -2.348 1.00 98.56 91 LYS A CA 1
ATOM 731 C C . LYS A 1 91 ? -10.322 -7.138 -2.365 1.00 98.56 91 LYS A C 1
ATOM 733 O O . LYS A 1 91 ? -9.370 -7.276 -3.132 1.00 98.56 91 LYS A O 1
ATOM 738 N N . TYR A 1 92 ? -10.456 -6.127 -1.508 1.00 98.81 92 TYR A N 1
ATOM 739 C CA . TYR A 1 92 ? -9.547 -4.994 -1.430 1.00 98.81 92 TYR A CA 1
ATOM 740 C C . TYR A 1 92 ? -9.160 -4.667 0.013 1.00 98.81 92 TYR A C 1
ATOM 742 O O . TYR A 1 92 ? -9.940 -4.875 0.948 1.00 98.81 92 TYR A O 1
ATOM 750 N N . TYR A 1 93 ? -7.966 -4.105 0.169 1.00 98.88 93 TYR A N 1
ATOM 751 C CA . TYR A 1 93 ? -7.402 -3.652 1.438 1.00 98.88 93 TYR A CA 1
ATOM 752 C C . TYR A 1 93 ? -7.000 -2.186 1.297 1.00 98.88 93 TYR A C 1
ATOM 754 O O . TYR A 1 93 ? -6.153 -1.871 0.471 1.00 98.88 93 TYR A O 1
ATOM 762 N N . LEU A 1 94 ? -7.615 -1.289 2.062 1.00 98.88 94 LEU A N 1
ATOM 763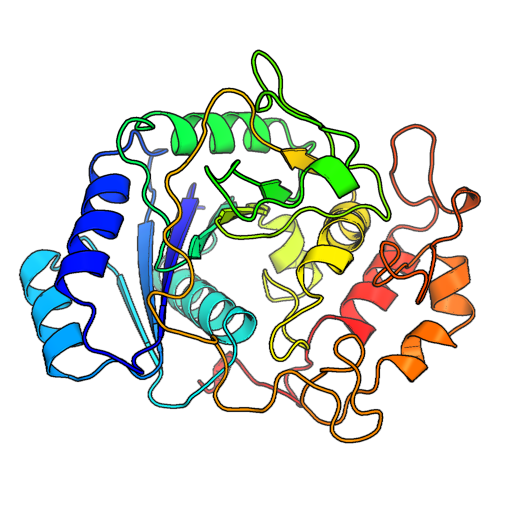 C CA . LEU A 1 94 ? -7.335 0.144 2.039 1.00 98.88 94 LEU A CA 1
ATOM 764 C C . LEU A 1 94 ? -6.482 0.528 3.245 1.00 98.88 94 LEU A C 1
ATOM 766 O O . LEU A 1 94 ? -6.950 0.455 4.377 1.00 98.88 94 LEU A O 1
ATOM 770 N N . TYR A 1 95 ? -5.252 0.956 2.994 1.00 98.75 95 TYR A N 1
ATOM 771 C CA . TYR A 1 95 ? -4.423 1.657 3.965 1.00 98.75 95 TYR A CA 1
ATOM 772 C C . TYR A 1 95 ? -4.869 3.122 4.075 1.00 98.75 95 TYR A C 1
ATOM 774 O O . TYR A 1 95 ? -5.162 3.771 3.066 1.00 98.75 95 TYR A O 1
ATOM 782 N N . VAL A 1 96 ? -4.931 3.644 5.299 1.00 98.44 96 VAL A N 1
ATOM 783 C CA . VAL A 1 96 ? -5.189 5.062 5.578 1.00 98.44 96 VAL A CA 1
ATOM 784 C C . VAL A 1 96 ? -4.210 5.535 6.647 1.00 98.44 96 VAL A C 1
ATOM 786 O O . VAL A 1 96 ? -4.222 5.012 7.767 1.00 98.44 96 VAL A O 1
ATOM 789 N N . ASP A 1 97 ? -3.382 6.524 6.308 1.00 96.25 97 ASP A N 1
ATOM 790 C CA . ASP A 1 97 ? -2.497 7.180 7.270 1.00 96.25 97 ASP A CA 1
ATOM 791 C C . ASP A 1 97 ? -3.289 7.915 8.368 1.00 96.25 97 ASP A C 1
ATOM 793 O O . ASP A 1 97 ? -4.384 8.441 8.145 1.00 96.25 97 ASP A O 1
ATOM 797 N N . SER A 1 98 ? -2.701 7.992 9.564 1.00 96.19 98 SER A N 1
ATOM 798 C CA . SER A 1 98 ? -3.260 8.683 10.733 1.00 96.19 98 SER A CA 1
ATOM 799 C C . SER A 1 98 ? -3.699 10.126 10.446 1.00 96.19 98 SER A C 1
ATOM 801 O O . SER A 1 98 ? -4.683 10.600 11.019 1.00 96.19 98 SER A O 1
ATOM 803 N N . GLY A 1 99 ? -3.000 10.822 9.549 1.00 96.00 99 GLY A N 1
ATOM 804 C CA . GLY A 1 99 ? -3.251 12.207 9.184 1.00 96.00 99 GLY A CA 1
ATOM 805 C C . GLY A 1 99 ? -4.262 12.409 8.063 1.00 96.00 99 GLY A C 1
ATOM 806 O O . GLY A 1 99 ? -4.527 13.567 7.726 1.00 96.00 99 GLY A O 1
ATOM 807 N N . VAL A 1 100 ? -4.801 11.341 7.471 1.00 97.50 100 VAL A N 1
ATOM 808 C CA . VAL A 1 100 ? -5.731 11.4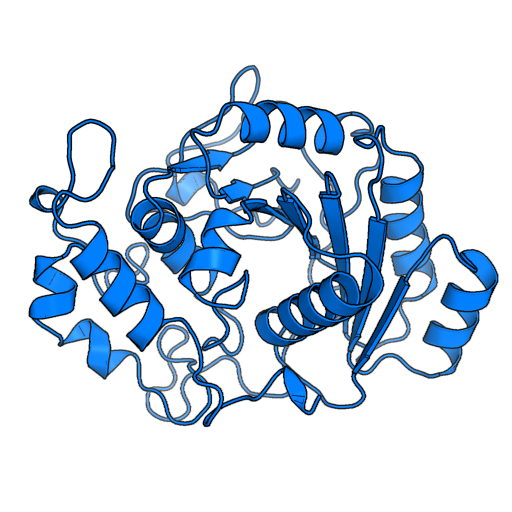22 6.339 1.00 97.50 100 VAL A CA 1
ATOM 809 C C . VAL A 1 100 ? -7.181 11.365 6.804 1.00 97.50 100 VAL A C 1
ATOM 811 O O . VAL A 1 100 ? -7.566 10.521 7.615 1.00 97.50 100 VAL A O 1
ATOM 814 N N . ASP A 1 101 ? -8.004 12.256 6.250 1.00 97.19 101 ASP A N 1
ATOM 815 C CA . ASP A 1 101 ? -9.455 12.216 6.402 1.00 97.19 101 ASP A CA 1
ATOM 816 C C . ASP A 1 101 ? -10.186 12.393 5.059 1.00 97.19 101 ASP A C 1
ATOM 818 O O . ASP A 1 101 ? -9.672 12.971 4.097 1.00 97.19 101 ASP A O 1
ATOM 822 N N . PHE A 1 102 ? -11.397 11.836 5.003 1.00 97.81 102 PHE A N 1
ATOM 823 C CA . PHE A 1 102 ? -12.289 11.819 3.840 1.00 97.81 102 PHE A CA 1
ATOM 824 C C . PHE A 1 102 ? -13.363 12.913 3.919 1.00 97.81 102 PHE A C 1
ATOM 826 O O . PHE A 1 102 ? -14.393 12.827 3.245 1.00 97.81 102 PHE A O 1
ATOM 833 N N . ASP A 1 103 ? -13.159 13.943 4.750 1.00 95.19 103 ASP A N 1
ATOM 834 C CA . ASP A 1 103 ? -14.135 15.021 4.879 1.00 95.19 103 ASP A CA 1
ATOM 835 C C . ASP A 1 103 ? -14.319 15.747 3.534 1.00 95.19 103 ASP A C 1
ATOM 837 O O . ASP A 1 103 ? -13.375 15.943 2.760 1.00 95.19 103 ASP A O 1
ATOM 841 N N . GLY A 1 104 ? -15.572 16.052 3.197 1.00 94.38 104 GLY A N 1
ATOM 842 C CA . GLY A 1 104 ? -15.953 16.567 1.876 1.00 94.38 104 GLY A CA 1
ATOM 843 C C . GLY A 1 104 ? -15.751 15.604 0.690 1.00 94.38 104 GLY A C 1
ATOM 844 O O . GLY A 1 104 ? -16.015 15.997 -0.443 1.00 94.38 104 GLY A O 1
ATOM 845 N N . ASN A 1 105 ? -15.318 14.358 0.920 1.00 96.31 105 ASN A N 1
ATOM 846 C CA . ASN A 1 105 ? -15.029 13.348 -0.108 1.00 96.31 105 ASN A CA 1
ATOM 847 C C . ASN A 1 105 ? -15.771 12.024 0.163 1.00 96.31 105 ASN A C 1
ATOM 849 O O . ASN A 1 105 ? -15.230 10.937 -0.043 1.00 96.31 105 ASN A O 1
ATOM 853 N N . ASN A 1 106 ? -17.026 12.107 0.611 1.00 96.50 106 ASN A N 1
ATOM 854 C CA . ASN A 1 106 ? -17.808 10.965 1.093 1.00 96.50 106 ASN A CA 1
ATOM 855 C C . ASN A 1 106 ? -17.950 9.819 0.073 1.00 96.50 106 ASN A C 1
ATOM 857 O O . ASN A 1 106 ? -18.037 8.667 0.471 1.00 96.50 106 ASN A O 1
ATOM 861 N N . GLU A 1 107 ? -17.947 10.087 -1.232 1.00 97.44 107 GLU A N 1
ATOM 862 C CA . GLU A 1 107 ? -18.070 9.047 -2.270 1.00 97.44 107 GLU A CA 1
ATOM 863 C C . GLU A 1 107 ? -16.727 8.451 -2.746 1.00 97.44 107 GLU A C 1
ATOM 865 O O . GLU A 1 107 ? -16.714 7.524 -3.564 1.00 97.44 107 GLU A O 1
ATOM 870 N N . ALA A 1 108 ? -15.588 8.961 -2.260 1.00 97.88 108 ALA A N 1
ATOM 871 C CA . ALA A 1 108 ? -14.268 8.615 -2.791 1.00 97.88 108 ALA A CA 1
ATOM 872 C C . ALA A 1 108 ? -13.942 7.121 -2.634 1.00 97.88 108 ALA A C 1
ATOM 874 O O . ALA A 1 108 ? -13.462 6.494 -3.580 1.00 97.88 108 ALA A O 1
ATOM 875 N N . ILE A 1 109 ? -14.244 6.532 -1.471 1.00 98.56 109 ILE A N 1
ATOM 876 C CA . ILE A 1 109 ? -13.963 5.116 -1.186 1.00 98.56 109 ILE A CA 1
ATOM 877 C C . ILE A 1 109 ? -14.791 4.211 -2.107 1.00 98.56 109 ILE A C 1
ATOM 879 O O . ILE A 1 109 ? -14.241 3.323 -2.759 1.00 98.56 109 ILE A O 1
ATOM 883 N N . LEU A 1 110 ? -16.097 4.469 -2.230 1.00 98.19 110 LEU A N 1
ATOM 884 C CA . LEU A 1 110 ? -16.972 3.703 -3.119 1.00 98.19 110 LEU A CA 1
ATOM 885 C C . LEU A 1 110 ? -16.553 3.822 -4.592 1.00 98.19 110 LEU A C 1
ATOM 887 O O . LEU A 1 110 ? -16.567 2.828 -5.323 1.00 98.19 110 LEU A O 1
ATOM 891 N N . LYS A 1 111 ? -16.154 5.017 -5.042 1.00 97.88 111 LYS A N 1
ATOM 892 C CA . LYS A 1 111 ? -15.617 5.218 -6.395 1.00 97.88 111 LYS A CA 1
ATOM 893 C C . LYS A 1 111 ? -14.305 4.467 -6.612 1.00 97.88 111 LYS A C 1
ATOM 895 O O . LYS A 1 111 ? -14.174 3.812 -7.644 1.00 97.88 111 LYS A O 1
ATOM 900 N N . ALA A 1 112 ? -13.379 4.500 -5.654 1.00 98.38 112 ALA A N 1
ATOM 901 C CA . ALA A 1 112 ? -12.134 3.738 -5.724 1.00 98.38 112 ALA A CA 1
ATOM 902 C C . ALA A 1 112 ? -12.398 2.235 -5.879 1.00 98.38 112 ALA A C 1
ATOM 904 O O . ALA A 1 112 ? -11.832 1.601 -6.769 1.00 98.38 112 ALA A O 1
ATOM 905 N N . THR A 1 113 ? -13.327 1.677 -5.097 1.00 98.38 113 THR A N 1
ATOM 906 C CA . THR A 1 113 ? -13.716 0.265 -5.224 1.00 98.38 113 THR A CA 1
ATOM 907 C C . THR A 1 113 ? -14.267 -0.053 -6.613 1.00 98.38 113 THR A C 1
ATOM 909 O O . THR A 1 113 ? -13.820 -1.014 -7.229 1.00 98.38 113 THR A O 1
ATOM 912 N N . ARG A 1 114 ? -15.141 0.795 -7.175 1.00 97.75 114 ARG A N 1
ATOM 913 C CA . ARG A 1 114 ? -15.660 0.606 -8.546 1.00 97.75 114 ARG A CA 1
ATOM 914 C C . ARG A 1 114 ? -14.563 0.654 -9.614 1.00 97.75 114 ARG A C 1
ATOM 916 O O . ARG A 1 114 ? -14.649 -0.048 -10.618 1.00 97.75 114 ARG A O 1
ATOM 923 N N . VAL A 1 115 ? -13.536 1.483 -9.421 1.00 98.31 115 VAL A N 1
ATOM 924 C CA . VAL A 1 115 ? -12.368 1.528 -10.316 1.00 98.31 115 VAL A CA 1
ATOM 925 C C . VAL A 1 115 ? -11.574 0.224 -10.218 1.00 98.31 115 VAL A C 1
ATOM 927 O O . VAL A 1 115 ? -11.204 -0.349 -11.247 1.00 98.31 115 VAL A O 1
ATOM 930 N N . MET A 1 116 ? -11.357 -0.275 -9.002 1.00 98.44 116 MET A N 1
ATOM 931 C CA . MET A 1 116 ? -10.670 -1.545 -8.755 1.00 98.44 116 MET A CA 1
ATOM 932 C C . MET A 1 116 ? -11.461 -2.758 -9.283 1.00 98.44 116 MET A C 1
ATOM 934 O O . MET A 1 116 ? -10.853 -3.700 -9.797 1.00 98.44 116 MET A O 1
ATOM 938 N N . ASP A 1 117 ? -12.799 -2.710 -9.266 1.00 98.00 117 ASP A N 1
ATOM 939 C CA . ASP A 1 117 ? -13.695 -3.755 -9.801 1.00 98.00 117 ASP A CA 1
ATOM 940 C C . ASP A 1 117 ? -13.544 -3.966 -11.319 1.00 98.00 117 ASP A C 1
ATOM 942 O O . ASP A 1 117 ? -13.950 -5.003 -11.844 1.00 98.00 117 ASP A O 1
ATOM 946 N N . SER A 1 118 ? -12.898 -3.039 -12.041 1.00 97.12 118 SER A N 1
ATOM 947 C CA . SER A 1 118 ? -12.504 -3.266 -13.441 1.00 97.12 118 SER A CA 1
ATOM 948 C C . SER A 1 118 ? -11.553 -4.458 -13.616 1.00 97.12 118 SER A C 1
ATOM 950 O O . SER A 1 118 ? -11.367 -4.943 -14.731 1.00 97.12 118 SER A O 1
ATOM 952 N N . GLY A 1 119 ? -10.898 -4.899 -12.535 1.00 97.31 119 GLY A N 1
ATOM 953 C CA . GLY A 1 119 ? -9.933 -5.994 -12.536 1.00 97.31 119 GLY A CA 1
ATOM 954 C C . GLY A 1 119 ? -8.587 -5.642 -13.173 1.00 97.31 119 GLY A C 1
ATOM 955 O O . GLY A 1 119 ? -7.700 -6.493 -13.204 1.00 97.31 119 GLY A O 1
ATOM 956 N N . LYS A 1 120 ? -8.409 -4.409 -13.660 1.00 97.94 120 LYS A N 1
ATOM 957 C CA . LYS A 1 120 ? -7.187 -3.928 -14.323 1.00 97.94 120 LYS A CA 1
ATOM 958 C C . LYS A 1 120 ? -6.112 -3.449 -13.344 1.00 97.94 120 LYS A C 1
ATOM 960 O O . LYS A 1 120 ? -4.928 -3.455 -13.686 1.00 97.94 120 LYS A O 1
ATOM 965 N N . TYR A 1 121 ? -6.515 -3.036 -12.146 1.00 98.69 121 TYR A N 1
ATOM 966 C CA . TYR A 1 121 ? -5.635 -2.386 -11.181 1.00 98.69 121 TYR A CA 1
ATOM 967 C C . TYR A 1 121 ? -5.383 -3.266 -9.959 1.00 98.69 121 TYR A C 1
ATOM 969 O O . TYR A 1 121 ? -6.288 -3.920 -9.445 1.00 98.69 121 TYR A O 1
ATOM 977 N N . GLY A 1 122 ? -4.124 -3.296 -9.534 1.00 98.44 122 GLY A N 1
ATOM 978 C CA . GLY A 1 122 ? -3.659 -3.980 -8.333 1.00 98.44 122 GLY A CA 1
ATOM 979 C C . GLY A 1 122 ? -3.499 -3.005 -7.177 1.00 98.44 122 GLY A C 1
ATOM 980 O O . GLY A 1 122 ? -3.633 -3.408 -6.028 1.00 98.44 122 GLY A O 1
ATOM 981 N N . ILE A 1 123 ? -3.261 -1.729 -7.488 1.00 98.75 123 ILE A N 1
ATOM 982 C CA . ILE A 1 123 ? -3.087 -0.650 -6.520 1.00 98.75 123 ILE A CA 1
ATOM 983 C C . ILE A 1 123 ? -3.835 0.581 -7.030 1.00 98.75 123 ILE A C 1
ATOM 985 O O . ILE A 1 123 ? -3.786 0.897 -8.224 1.00 98.75 123 ILE A O 1
ATOM 989 N N . LEU A 1 124 ? -4.501 1.289 -6.127 1.00 98.62 124 LEU A N 1
ATOM 990 C CA . LEU A 1 124 ? -5.078 2.604 -6.362 1.00 98.62 124 LEU A CA 1
ATOM 991 C C . LEU A 1 124 ? -4.629 3.567 -5.266 1.00 98.62 124 LEU A C 1
ATOM 993 O O . LEU A 1 124 ? -4.802 3.267 -4.090 1.00 98.62 124 LEU A O 1
ATOM 997 N N . SER A 1 125 ? -4.112 4.732 -5.647 1.00 98.00 125 SER A N 1
ATOM 998 C CA . SER A 1 125 ? -3.782 5.816 -4.715 1.00 98.00 125 SER A CA 1
ATOM 999 C C . SER A 1 125 ? -4.836 6.912 -4.749 1.00 98.00 125 SER A C 1
ATOM 1001 O O . SER A 1 125 ? -5.297 7.327 -5.820 1.00 98.00 125 SER A O 1
ATOM 1003 N N . PHE A 1 126 ? -5.198 7.407 -3.571 1.00 97.06 126 PHE A N 1
ATOM 1004 C CA . PHE A 1 126 ? -5.978 8.632 -3.441 1.00 97.06 126 PHE A CA 1
ATOM 1005 C C . PHE A 1 126 ? -5.055 9.850 -3.544 1.00 97.06 126 PHE A C 1
ATOM 1007 O O . PHE A 1 126 ? -3.895 9.806 -3.137 1.00 97.06 126 PHE A O 1
ATOM 1014 N N . GLN A 1 127 ? -5.559 10.965 -4.075 1.00 94.25 127 GLN A N 1
ATOM 1015 C CA . GLN A 1 127 ? -4.795 12.211 -4.048 1.00 94.25 127 GLN A CA 1
ATOM 1016 C C . GLN A 1 127 ? -4.873 12.826 -2.651 1.00 94.25 127 GLN A C 1
ATOM 1018 O O . GLN A 1 127 ? -5.956 12.935 -2.081 1.00 94.25 127 GLN A O 1
ATOM 1023 N N . ALA A 1 128 ? -3.744 13.301 -2.133 1.00 92.62 128 ALA A N 1
ATOM 1024 C CA . ALA A 1 128 ? -3.686 14.081 -0.901 1.00 92.62 128 ALA A CA 1
ATOM 1025 C C . ALA A 1 128 ? -3.527 15.579 -1.207 1.00 92.62 128 ALA A C 1
ATOM 1027 O O . ALA A 1 128 ? -2.849 15.962 -2.165 1.00 92.62 128 ALA A O 1
ATOM 1028 N N . SER A 1 129 ? -4.108 16.446 -0.375 1.00 91.81 129 SER A N 1
ATOM 1029 C CA . SER A 1 129 ? -4.061 17.911 -0.526 1.00 91.81 129 SER A CA 1
ATOM 1030 C C . SER A 1 129 ? -2.643 18.483 -0.482 1.00 91.81 129 SER A C 1
ATOM 1032 O O . SER A 1 129 ? -2.387 19.593 -0.947 1.00 91.81 129 SER A O 1
ATOM 1034 N N . ASN A 1 130 ? -1.709 17.714 0.067 1.00 90.06 130 ASN A N 1
ATOM 1035 C CA . ASN A 1 130 ? -0.287 17.987 0.100 1.00 90.06 130 ASN A CA 1
ATOM 1036 C C . ASN A 1 130 ? 0.484 16.660 0.169 1.00 90.06 130 ASN A C 1
ATOM 1038 O O . ASN A 1 130 ? -0.091 15.613 0.439 1.00 90.06 130 ASN A O 1
ATOM 1042 N N . ASP A 1 131 ? 1.799 16.722 -0.051 1.00 86.06 131 ASP A N 1
ATOM 1043 C CA . ASP A 1 131 ? 2.710 15.579 0.122 1.00 86.06 131 ASP A CA 1
ATOM 1044 C C . ASP A 1 131 ? 2.535 14.397 -0.829 1.00 86.06 131 ASP A C 1
ATOM 1046 O O . ASP A 1 131 ? 3.014 13.316 -0.524 1.00 86.06 131 ASP A O 1
ATOM 1050 N N . HIS A 1 132 ? 1.869 14.581 -1.966 1.00 82.75 132 HIS A N 1
ATOM 1051 C CA . HIS A 1 132 ? 1.536 13.487 -2.880 1.00 82.75 132 HIS A CA 1
ATOM 1052 C C . HIS A 1 132 ? 2.640 13.159 -3.914 1.00 82.75 132 HIS A C 1
ATOM 1054 O O . HIS A 1 132 ? 2.585 12.122 -4.554 1.00 82.75 132 HIS A O 1
ATOM 1060 N N . ALA A 1 133 ? 3.632 14.037 -4.121 1.00 88.00 133 ALA A N 1
ATOM 1061 C CA . ALA A 1 133 ? 4.704 13.884 -5.126 1.00 88.00 133 ALA A CA 1
ATOM 1062 C C . ALA A 1 133 ? 4.250 13.487 -6.563 1.00 88.00 133 ALA A C 1
ATOM 1064 O O . ALA A 1 133 ? 4.884 12.690 -7.242 1.00 88.00 133 ALA A O 1
ATOM 1065 N N . LEU A 1 134 ? 3.172 14.092 -7.069 1.00 88.88 134 LEU A N 1
ATOM 1066 C CA . LEU A 1 134 ? 2.498 13.768 -8.332 1.00 88.88 134 LEU A CA 1
ATOM 1067 C C . LEU A 1 134 ? 3.336 14.176 -9.551 1.00 88.88 134 LEU A C 1
ATOM 1069 O O . LEU A 1 134 ? 3.177 13.632 -10.640 1.00 88.88 134 LEU A O 1
ATOM 1073 N N . TYR A 1 135 ? 4.289 15.087 -9.360 1.00 89.19 135 TYR A N 1
ATOM 1074 C CA . TYR A 1 135 ? 5.238 15.470 -10.399 1.00 89.19 135 TYR A CA 1
ATOM 1075 C C . TYR A 1 135 ? 6.129 14.295 -10.834 1.00 89.19 135 TYR A C 1
ATOM 1077 O O . TYR A 1 135 ? 6.547 14.264 -11.988 1.00 89.19 135 TYR A O 1
ATOM 1085 N N . ASN A 1 136 ? 6.373 13.309 -9.960 1.00 89.88 136 ASN A N 1
ATOM 1086 C CA . ASN A 1 136 ? 7.127 12.097 -10.296 1.00 89.88 136 ASN A CA 1
ATOM 1087 C C . ASN A 1 136 ? 6.398 11.209 -11.315 1.00 89.88 136 ASN A C 1
ATOM 1089 O O . ASN A 1 136 ? 7.036 10.411 -11.994 1.00 89.88 136 ASN A O 1
ATOM 1093 N N . VAL A 1 137 ? 5.076 11.362 -11.436 1.00 90.62 137 VAL A N 1
ATOM 1094 C CA . VAL A 1 137 ? 4.238 10.657 -12.419 1.00 90.62 137 VAL A CA 1
ATOM 1095 C C . VAL A 1 137 ? 3.789 11.589 -13.556 1.00 90.62 137 VAL A C 1
ATOM 1097 O O . VAL A 1 137 ? 2.871 11.285 -14.310 1.00 90.62 137 VAL A O 1
ATOM 1100 N N . GLY A 1 138 ? 4.428 12.758 -13.692 1.00 88.44 138 GLY A N 1
ATOM 1101 C CA . GLY A 1 138 ? 4.142 13.725 -14.755 1.00 88.44 138 GLY A CA 1
ATOM 1102 C C . GLY A 1 138 ? 2.860 14.543 -14.560 1.00 88.44 138 GLY A C 1
ATOM 1103 O O . GLY A 1 138 ? 2.397 15.185 -15.504 1.00 88.44 138 GLY A O 1
ATOM 1104 N N . ILE A 1 139 ? 2.277 14.548 -13.357 1.00 86.75 139 ILE A N 1
ATOM 1105 C CA . ILE A 1 139 ? 1.138 15.405 -13.015 1.00 86.75 139 ILE A CA 1
ATOM 1106 C C . ILE A 1 139 ? 1.651 16.650 -12.285 1.00 86.75 139 ILE A C 1
ATOM 1108 O O . ILE A 1 139 ? 2.197 16.584 -11.184 1.00 86.75 139 ILE A O 1
ATOM 1112 N N . HIS A 1 140 ? 1.430 17.809 -12.896 1.00 83.50 140 HIS A N 1
ATOM 1113 C CA . HIS A 1 140 ? 1.734 19.116 -12.318 1.00 83.50 140 HIS A CA 1
ATOM 1114 C C . HIS A 1 140 ? 0.436 19.879 -12.039 1.00 83.50 140 HIS A C 1
ATOM 1116 O O . HIS A 1 140 ? -0.566 19.633 -12.703 1.00 83.50 140 HIS A O 1
ATOM 1122 N N . ASN A 1 141 ? 0.477 20.815 -11.082 1.00 77.56 141 ASN A N 1
ATOM 1123 C CA . ASN A 1 141 ? -0.670 21.635 -10.672 1.00 77.56 141 ASN A CA 1
ATOM 1124 C C . ASN A 1 141 ? -1.493 22.150 -11.872 1.00 77.56 141 ASN A C 1
ATOM 1126 O O . ASN A 1 141 ? -0.894 22.687 -12.811 1.00 77.56 141 ASN A O 1
ATOM 1130 N N . PRO A 1 142 ? -2.842 22.089 -11.825 1.00 74.81 142 PRO A N 1
ATOM 1131 C CA . PRO A 1 142 ? -3.718 21.738 -10.688 1.00 74.81 142 PRO A CA 1
ATOM 1132 C C . PRO A 1 142 ? -3.824 20.221 -10.387 1.00 74.81 142 PRO A C 1
ATOM 1134 O O . PRO A 1 142 ? -3.287 19.422 -11.149 1.00 74.81 142 PRO A O 1
ATOM 1137 N N . PRO A 1 143 ? -4.497 19.810 -9.285 1.00 78.81 143 PRO A N 1
ATOM 1138 C CA . PRO A 1 143 ? -4.797 18.403 -8.996 1.00 78.81 143 PRO A CA 1
ATOM 1139 C C . PRO A 1 143 ? -5.475 17.676 -10.166 1.00 78.81 143 PRO A C 1
ATOM 1141 O O . PRO A 1 143 ? -6.079 18.300 -11.042 1.00 78.81 143 PRO A O 1
ATOM 1144 N N . LEU A 1 144 ? -5.398 16.345 -10.168 1.00 86.56 144 LEU A N 1
ATOM 1145 C CA . LEU A 1 144 ? -5.955 15.512 -11.228 1.00 86.56 144 LEU A CA 1
ATOM 1146 C C . LEU A 1 144 ? -7.493 15.528 -11.171 1.00 86.56 144 LEU A C 1
ATOM 1148 O O . LEU A 1 144 ? -8.101 14.996 -10.239 1.00 86.56 144 LEU A O 1
ATOM 1152 N N . MET A 1 145 ? -8.107 16.105 -12.206 1.00 88.19 145 MET A N 1
ATOM 1153 C CA . MET A 1 145 ? -9.559 16.239 -12.363 1.00 88.19 145 MET A CA 1
ATOM 1154 C C . MET A 1 145 ? -10.059 15.521 -13.624 1.00 88.19 145 MET A C 1
ATOM 1156 O O . MET A 1 145 ? -9.361 15.440 -14.639 1.00 88.19 145 MET A O 1
ATOM 1160 N N . GLY A 1 146 ? -11.293 15.031 -13.571 1.00 88.94 146 GLY A N 1
ATOM 1161 C CA . GLY A 1 146 ? -12.092 14.480 -14.665 1.00 88.94 146 GLY A CA 1
ATOM 1162 C C . GLY A 1 146 ? -11.717 13.071 -15.123 1.00 88.94 146 GLY A C 1
ATOM 1163 O O . GLY A 1 146 ? -12.499 12.436 -15.833 1.00 88.94 146 GLY A O 1
ATOM 1164 N N . ARG A 1 147 ? -10.530 12.568 -14.765 1.00 93.06 147 ARG A N 1
ATOM 1165 C CA . ARG A 1 147 ? -10.099 11.206 -15.096 1.00 93.06 147 ARG A CA 1
ATOM 1166 C C . ARG A 1 147 ? -9.086 10.667 -14.101 1.00 93.06 147 ARG A C 1
ATOM 1168 O O . ARG A 1 147 ? -8.288 11.414 -13.546 1.00 93.06 147 ARG A O 1
ATOM 1175 N N . ASN A 1 148 ? -9.065 9.347 -13.984 1.00 96.69 148 ASN A N 1
ATOM 1176 C CA . ASN A 1 148 ? -7.991 8.632 -13.313 1.00 96.69 148 ASN A CA 1
ATOM 1177 C C . ASN A 1 148 ? -6.703 8.680 -14.147 1.00 96.69 148 ASN A C 1
ATOM 1179 O O . ASN A 1 148 ? -6.751 8.821 -15.374 1.00 96.69 148 ASN A O 1
ATOM 1183 N N . HIS A 1 149 ? -5.561 8.525 -13.485 1.00 96.31 149 HIS A N 1
ATOM 1184 C CA . HIS A 1 149 ? -4.248 8.499 -14.123 1.00 96.31 149 HIS A CA 1
ATOM 1185 C C . HIS A 1 149 ? -3.544 7.188 -13.805 1.00 96.31 149 HIS A C 1
ATOM 1187 O O . HIS A 1 149 ? -3.382 6.840 -12.642 1.00 96.31 149 HIS A O 1
ATOM 1193 N N . GLU A 1 150 ? -3.132 6.453 -14.828 1.00 96.62 150 GLU A N 1
ATOM 1194 C CA . GLU A 1 150 ? -2.333 5.245 -14.636 1.00 96.62 150 GLU A CA 1
ATOM 1195 C C . GLU A 1 150 ? -0.890 5.630 -14.363 1.00 96.62 150 GLU A C 1
ATOM 1197 O O . GLU A 1 150 ? -0.312 6.391 -15.133 1.00 96.62 150 GLU A O 1
ATOM 1202 N N . VAL A 1 151 ? -0.327 5.097 -13.282 1.00 96.19 151 VAL A N 1
ATOM 1203 C CA . VAL A 1 151 ? 1.060 5.346 -12.898 1.00 96.19 151 VAL A CA 1
ATOM 1204 C C . VAL A 1 151 ? 1.971 4.502 -13.791 1.00 96.19 151 VAL A C 1
ATOM 1206 O O . VAL A 1 151 ? 1.848 3.272 -13.770 1.00 96.19 151 VAL A O 1
ATOM 1209 N N . PRO A 1 152 ? 2.869 5.116 -14.583 1.00 95.31 152 PRO A N 1
ATOM 1210 C CA . PRO A 1 152 ? 3.834 4.366 -15.379 1.00 95.31 152 PRO A CA 1
ATOM 1211 C C . PRO A 1 152 ? 4.738 3.482 -14.511 1.00 95.31 152 PRO A C 1
ATOM 1213 O O . PRO A 1 152 ? 5.121 3.865 -13.402 1.00 95.31 152 PRO A O 1
ATOM 1216 N N . VAL A 1 153 ? 5.126 2.317 -15.032 1.00 96.19 153 VAL A N 1
ATOM 1217 C CA . VAL A 1 153 ? 6.126 1.456 -14.381 1.00 96.19 153 VAL A CA 1
ATOM 1218 C C . VAL A 1 153 ? 7.428 2.235 -14.165 1.00 96.19 153 VAL A C 1
ATOM 1220 O O . VAL A 1 153 ? 7.804 3.060 -14.996 1.00 96.19 153 VAL A O 1
ATOM 1223 N N . GLY A 1 154 ? 8.069 2.023 -13.013 1.00 94.75 154 GLY A N 1
ATOM 1224 C CA . GLY A 1 154 ? 9.279 2.749 -12.610 1.00 94.75 154 GLY A CA 1
ATOM 1225 C C . GLY A 1 154 ? 9.026 4.134 -12.013 1.00 94.75 154 GLY A C 1
ATOM 1226 O O . GLY A 1 154 ? 9.915 4.711 -11.396 1.00 94.75 154 GLY A O 1
ATOM 1227 N N . THR A 1 155 ? 7.803 4.660 -12.104 1.00 95.25 155 THR A N 1
ATOM 1228 C CA . THR A 1 155 ? 7.423 5.905 -11.420 1.00 95.25 155 THR A CA 1
ATOM 1229 C C . THR A 1 155 ? 6.669 5.621 -10.123 1.00 95.25 155 THR A C 1
ATOM 1231 O O . THR A 1 155 ? 6.163 4.515 -9.907 1.00 95.25 155 THR A O 1
ATOM 1234 N N . ALA A 1 156 ? 6.605 6.624 -9.244 1.00 94.56 156 ALA A N 1
ATOM 1235 C CA . ALA A 1 156 ? 5.897 6.529 -7.975 1.00 94.56 156 ALA A CA 1
ATOM 1236 C C . ALA A 1 156 ? 5.398 7.888 -7.488 1.00 94.56 156 ALA A C 1
ATOM 1238 O O . ALA A 1 156 ? 6.031 8.917 -7.719 1.00 94.56 156 ALA A O 1
ATOM 1239 N N . CYS A 1 157 ? 4.287 7.876 -6.763 1.00 93.19 157 CYS A N 1
ATOM 1240 C CA . CYS A 1 157 ? 3.811 8.983 -5.944 1.00 93.19 157 CYS A CA 1
ATOM 1241 C C . CYS A 1 157 ? 3.801 8.557 -4.469 1.00 93.19 157 CYS A C 1
ATOM 1243 O O . CYS A 1 157 ? 3.829 7.363 -4.170 1.00 93.19 157 CYS A O 1
ATOM 1245 N N . ASN A 1 158 ? 3.781 9.524 -3.554 1.00 92.00 158 ASN A N 1
ATOM 1246 C CA . ASN A 1 158 ? 3.778 9.222 -2.122 1.00 92.00 158 ASN A CA 1
ATOM 1247 C C . ASN A 1 158 ? 2.459 8.572 -1.710 1.00 92.00 158 ASN A C 1
ATOM 1249 O O . ASN A 1 158 ? 1.400 8.954 -2.225 1.00 92.00 158 ASN A O 1
ATOM 1253 N N . GLY A 1 159 ? 2.545 7.639 -0.763 1.00 89.44 159 GLY A N 1
ATOM 1254 C CA . GLY A 1 159 ? 1.421 6.828 -0.346 1.00 89.44 159 GLY A CA 1
ATOM 1255 C C . GLY A 1 159 ? 0.886 7.209 1.032 1.00 89.44 159 GLY A C 1
ATOM 1256 O O . GLY A 1 159 ? 1.500 6.884 2.042 1.00 89.44 159 GLY A O 1
ATOM 1257 N N . HIS A 1 160 ? -0.253 7.903 1.078 1.00 93.75 160 HIS A N 1
ATOM 1258 C CA . HIS A 1 160 ? -0.932 8.266 2.339 1.00 93.75 160 HIS A CA 1
ATOM 1259 C C . HIS A 1 160 ? -2.300 7.593 2.480 1.00 93.75 160 HIS A C 1
ATOM 1261 O O . HIS A 1 160 ? -2.866 7.532 3.574 1.00 93.75 160 HIS A O 1
ATOM 1267 N N . SER A 1 161 ? -2.857 7.102 1.371 1.00 97.12 161 SER A N 1
ATOM 1268 C CA . SER A 1 161 ? -4.027 6.239 1.375 1.00 97.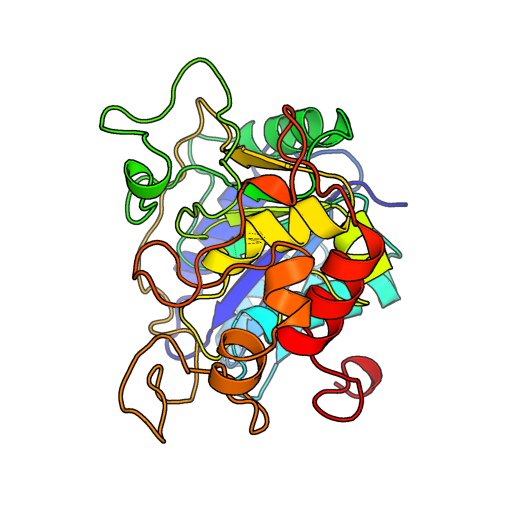12 161 SER A CA 1
ATOM 1269 C C . SER A 1 161 ? -4.084 5.438 0.078 1.00 97.12 161 SER A C 1
ATOM 1271 O O . SER A 1 161 ? -4.278 5.983 -1.015 1.00 97.12 161 SER A O 1
ATOM 1273 N N . GLU A 1 162 ? -3.913 4.123 0.207 1.00 98.06 162 GLU A N 1
ATOM 1274 C CA . GLU A 1 162 ? -3.730 3.206 -0.915 1.00 98.06 162 GLU A CA 1
ATOM 1275 C C . GLU A 1 162 ? -4.653 2.005 -0.778 1.00 98.06 162 GLU A C 1
ATOM 1277 O O . GLU A 1 162 ? -4.690 1.331 0.253 1.00 98.06 162 GLU A O 1
ATOM 1282 N N . MET A 1 163 ? -5.389 1.711 -1.844 1.00 98.75 163 MET A N 1
ATOM 1283 C CA . MET A 1 163 ? -6.209 0.517 -1.964 1.00 98.75 163 MET A CA 1
ATOM 1284 C C . MET A 1 163 ? -5.460 -0.552 -2.757 1.00 98.75 163 MET A C 1
ATOM 1286 O O . MET A 1 163 ? -5.083 -0.331 -3.904 1.00 98.75 163 MET A O 1
ATOM 1290 N N . PHE A 1 164 ? -5.302 -1.733 -2.172 1.00 98.88 164 PHE A N 1
ATOM 1291 C CA . PHE A 1 164 ? -4.600 -2.875 -2.748 1.00 98.88 164 PHE A CA 1
ATOM 1292 C C . PHE A 1 164 ? -5.577 -4.001 -3.100 1.00 98.88 164 PHE A C 1
ATOM 1294 O O . PHE A 1 164 ? -6.514 -4.284 -2.350 1.00 98.88 164 PHE A O 1
ATOM 1301 N N . SER A 1 165 ? -5.343 -4.676 -4.223 1.00 98.75 165 SER A N 1
ATOM 1302 C CA . SER A 1 165 ? -6.047 -5.902 -4.615 1.00 98.75 165 SER A CA 1
ATOM 1303 C C . SER A 1 165 ? -5.598 -7.094 -3.773 1.00 98.75 165 SER A C 1
ATOM 1305 O O . SER A 1 165 ? -4.408 -7.269 -3.508 1.00 98.75 165 SER A O 1
ATOM 1307 N N . ASN A 1 166 ? -6.533 -7.983 -3.431 1.00 98.75 166 ASN A N 1
ATOM 1308 C CA . ASN A 1 166 ? -6.220 -9.270 -2.804 1.00 98.75 166 ASN A CA 1
ATOM 1309 C C . ASN A 1 166 ? -5.337 -10.179 -3.679 1.00 98.75 166 ASN A C 1
ATOM 1311 O O . ASN A 1 166 ? -4.720 -11.104 -3.161 1.00 98.75 166 ASN A O 1
ATOM 1315 N N . ASP A 1 167 ? -5.210 -9.907 -4.982 1.00 98.75 167 ASP A N 1
ATOM 1316 C CA . ASP A 1 167 ? -4.253 -10.619 -5.841 1.00 98.75 167 ASP A CA 1
ATOM 1317 C C . ASP A 1 167 ? -2.804 -10.462 -5.337 1.00 98.75 167 ASP A C 1
ATOM 1319 O O . ASP A 1 167 ? -2.030 -11.415 -5.399 1.00 98.75 167 ASP A O 1
ATOM 1323 N N . ILE A 1 168 ? -2.463 -9.303 -4.754 1.00 98.81 168 ILE A N 1
ATOM 1324 C CA . ILE A 1 168 ? -1.148 -9.037 -4.144 1.00 98.81 168 ILE A CA 1
ATOM 1325 C C . ILE 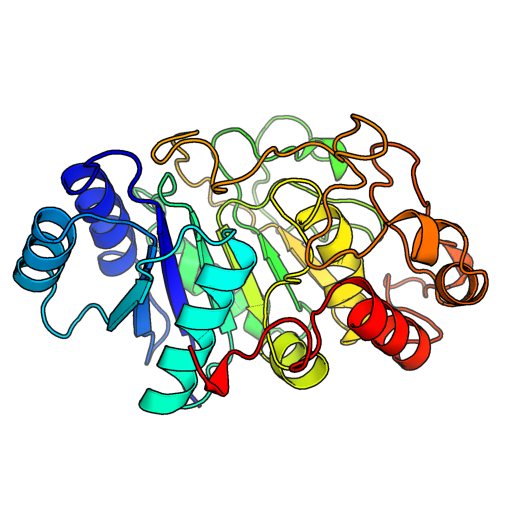A 1 168 ? -0.945 -9.943 -2.929 1.00 98.81 168 ILE A C 1
ATOM 1327 O O . ILE A 1 168 ? 0.019 -10.704 -2.876 1.00 98.81 168 ILE A O 1
ATOM 1331 N N . ARG A 1 169 ? -1.907 -9.949 -1.998 1.00 98.19 169 ARG A N 1
ATOM 1332 C CA . ARG A 1 169 ? -1.844 -10.805 -0.805 1.00 98.19 169 ARG A CA 1
ATOM 1333 C C . ARG A 1 169 ? -1.769 -12.285 -1.167 1.00 98.19 169 ARG A C 1
ATOM 1335 O O . ARG A 1 169 ? -1.009 -13.028 -0.559 1.00 98.19 169 ARG A O 1
ATOM 1342 N N . LYS A 1 170 ? -2.535 -12.727 -2.164 1.00 98.50 170 LYS A N 1
ATOM 1343 C CA . LYS A 1 170 ? -2.486 -14.115 -2.640 1.00 98.50 170 LYS A CA 1
ATOM 1344 C C . LYS A 1 170 ? -1.126 -14.493 -3.217 1.00 98.50 170 LYS A C 1
ATOM 1346 O O . LYS A 1 170 ? -0.750 -15.657 -3.107 1.00 98.50 170 LYS A O 1
ATOM 1351 N N . ARG A 1 171 ? -0.408 -13.546 -3.832 1.00 98.50 171 ARG A N 1
ATOM 1352 C CA . ARG A 1 171 ? 0.906 -13.808 -4.431 1.00 98.50 171 ARG A CA 1
ATOM 1353 C C . ARG A 1 171 ? 2.046 -13.800 -3.416 1.00 98.50 171 ARG A C 1
ATOM 1355 O O . ARG A 1 171 ? 2.929 -14.643 -3.550 1.00 98.50 171 ARG A O 1
ATOM 1362 N N . PHE A 1 172 ? 2.016 -12.876 -2.456 1.00 98.38 172 PHE A N 1
ATOM 1363 C CA . PHE A 1 172 ? 3.139 -12.588 -1.547 1.00 98.38 172 PHE A CA 1
ATOM 1364 C C . PHE A 1 172 ? 2.845 -12.906 -0.070 1.00 98.38 172 PHE A C 1
ATOM 1366 O O . PHE A 1 172 ? 3.646 -12.629 0.814 1.00 98.38 172 PHE A O 1
ATOM 1373 N N . GLY A 1 173 ? 1.663 -13.447 0.239 1.00 97.81 173 GLY A N 1
ATOM 1374 C CA . GLY A 1 173 ? 1.216 -13.765 1.601 1.00 97.81 173 GLY A CA 1
ATOM 1375 C C . GLY A 1 173 ? 0.697 -12.559 2.395 1.00 97.81 173 GLY A C 1
ATOM 1376 O O . GLY A 1 173 ? -0.274 -12.692 3.145 1.00 97.81 173 GLY A O 1
ATOM 1377 N N . VAL A 1 174 ? 1.277 -11.375 2.186 1.00 98.06 174 VAL A N 1
ATOM 1378 C CA . VAL A 1 174 ? 0.866 -10.098 2.795 1.00 98.06 174 VAL A CA 1
ATOM 1379 C C . VAL A 1 174 ? 0.631 -9.019 1.732 1.00 98.06 174 VAL A C 1
ATOM 1381 O O . VAL A 1 174 ? 0.893 -9.227 0.550 1.00 98.06 174 VAL A O 1
ATOM 1384 N N . VAL A 1 175 ? 0.048 -7.882 2.124 1.00 98.25 175 VAL A N 1
ATOM 1385 C CA . VAL A 1 175 ? -0.408 -6.856 1.172 1.00 98.25 175 VAL A CA 1
ATOM 1386 C C . VAL A 1 175 ? 0.716 -5.878 0.833 1.00 98.25 175 VAL A C 1
ATOM 1388 O O . VAL A 1 175 ? 1.124 -5.773 -0.321 1.00 98.25 175 VAL A O 1
ATOM 1391 N N . MET A 1 176 ? 1.216 -5.152 1.830 1.00 97.50 176 MET A N 1
ATOM 1392 C CA . MET A 1 176 ? 2.240 -4.126 1.638 1.00 97.50 176 MET A CA 1
ATOM 1393 C C . MET A 1 176 ? 3.635 -4.764 1.745 1.00 97.50 176 MET A C 1
ATOM 1395 O O . MET A 1 176 ? 3.814 -5.624 2.609 1.00 97.50 176 MET A O 1
ATOM 1399 N N . PRO A 1 177 ? 4.622 -4.384 0.915 1.00 97.31 177 PRO A N 1
ATOM 1400 C CA . PRO A 1 177 ? 5.992 -4.869 1.070 1.00 97.31 177 PRO A CA 1
ATOM 1401 C C . PRO A 1 177 ? 6.526 -4.413 2.424 1.00 97.31 177 PRO A C 1
ATOM 1403 O O . PRO A 1 177 ? 6.373 -3.253 2.797 1.00 97.31 177 PRO A O 1
ATOM 1406 N N . ASP A 1 178 ? 7.114 -5.314 3.190 1.00 96.19 178 ASP A N 1
ATOM 1407 C CA . ASP A 1 178 ? 7.330 -5.141 4.627 1.00 96.19 178 ASP A CA 1
ATOM 1408 C C . ASP A 1 178 ? 8.801 -5.185 5.029 1.00 96.19 178 ASP A C 1
ATOM 1410 O O . ASP A 1 178 ? 9.122 -5.242 6.209 1.00 96.19 178 ASP A O 1
ATOM 1414 N N . VAL A 1 179 ? 9.706 -5.091 4.058 1.00 95.44 179 VAL A N 1
ATOM 1415 C CA . VAL A 1 179 ? 11.150 -5.016 4.306 1.00 95.44 179 VAL A CA 1
ATOM 1416 C C . VAL A 1 179 ? 11.623 -3.617 4.696 1.00 95.44 179 VAL A C 1
ATOM 1418 O O . VAL A 1 179 ? 12.732 -3.482 5.203 1.00 95.44 179 VAL A O 1
ATOM 1421 N N . PHE A 1 180 ? 10.829 -2.572 4.452 1.00 93.38 180 PHE A N 1
ATOM 1422 C CA . PHE A 1 180 ? 11.246 -1.176 4.605 1.00 93.38 180 PHE A CA 1
ATOM 1423 C C . PHE A 1 180 ? 11.036 -0.656 6.026 1.00 93.38 180 PHE A C 1
ATOM 1425 O O . PHE A 1 180 ? 9.999 -0.880 6.647 1.00 93.38 180 PHE A O 1
ATOM 1432 N N . VAL A 1 181 ? 12.012 0.101 6.529 1.00 88.19 181 VAL A N 1
ATOM 1433 C CA . VAL A 1 181 ? 11.893 0.803 7.814 1.00 88.19 181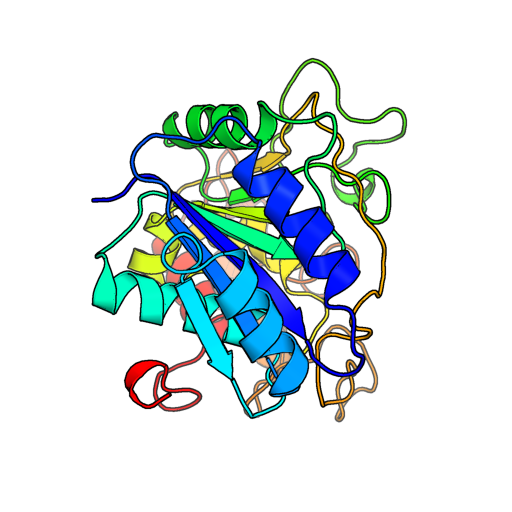 VAL A CA 1
ATOM 1434 C C . VAL A 1 181 ? 10.969 2.020 7.718 1.00 88.19 181 VAL A C 1
ATOM 1436 O O . VAL A 1 181 ? 10.239 2.307 8.665 1.00 88.19 181 VAL A O 1
ATOM 1439 N N . ALA A 1 182 ? 11.043 2.770 6.615 1.00 83.00 182 ALA A N 1
ATOM 1440 C CA . ALA A 1 182 ? 10.277 4.001 6.435 1.00 83.00 182 ALA A CA 1
ATOM 1441 C C . ALA A 1 182 ? 10.104 4.352 4.948 1.00 83.00 182 ALA A C 1
ATOM 1443 O O . ALA A 1 182 ? 9.120 3.972 4.325 1.00 83.00 182 ALA A O 1
ATOM 1444 N N . PHE A 1 183 ? 11.070 5.085 4.384 1.00 83.56 183 PHE A N 1
ATOM 1445 C CA . PHE A 1 183 ? 11.049 5.559 3.000 1.00 83.56 183 PHE A CA 1
ATOM 1446 C C . PHE A 1 183 ? 11.170 4.422 1.982 1.00 83.56 183 PHE A C 1
ATOM 1448 O O . PHE A 1 183 ? 11.609 3.326 2.331 1.00 83.56 183 PHE A O 1
ATOM 1455 N N . CYS A 1 184 ? 10.871 4.754 0.724 1.00 90.75 184 CYS A N 1
ATOM 1456 C CA . CYS A 1 184 ? 11.109 3.940 -0.472 1.00 90.75 184 CYS A CA 1
ATOM 1457 C C . CYS A 1 184 ? 10.125 2.789 -0.703 1.00 90.75 184 CYS A C 1
ATOM 1459 O O . CYS A 1 184 ? 10.191 2.126 -1.733 1.00 90.75 184 CYS A O 1
ATOM 1461 N N . THR A 1 185 ? 9.162 2.594 0.196 1.00 94.25 185 THR A N 1
ATOM 1462 C CA . THR A 1 185 ? 8.086 1.613 0.022 1.00 94.25 185 THR A CA 1
ATOM 1463 C C . THR A 1 185 ? 7.351 1.825 -1.306 1.00 94.25 185 THR A C 1
ATOM 1465 O O . THR A 1 185 ? 7.208 0.900 -2.105 1.00 94.25 185 THR A O 1
ATOM 1468 N N . GLU A 1 186 ? 6.916 3.052 -1.579 1.00 94.81 186 GLU A N 1
ATOM 1469 C CA . GLU A 1 186 ? 6.040 3.366 -2.709 1.00 94.81 186 GLU A CA 1
ATOM 1470 C C . GLU A 1 186 ? 6.750 3.276 -4.059 1.00 94.81 186 GLU A C 1
ATOM 1472 O O . GLU A 1 186 ? 6.100 3.036 -5.078 1.00 94.81 186 GLU A O 1
ATOM 1477 N N . SER A 1 187 ? 8.085 3.378 -4.086 1.00 95.06 187 SER A N 1
ATOM 1478 C CA . SER A 1 187 ? 8.853 3.175 -5.319 1.00 95.06 187 SER A CA 1
ATOM 1479 C C . SER A 1 187 ? 8.813 1.731 -5.821 1.00 95.06 187 SER A C 1
ATOM 1481 O O . SER A 1 187 ? 9.143 1.477 -6.977 1.00 95.06 187 SER A O 1
ATOM 1483 N N . THR A 1 188 ? 8.330 0.793 -5.000 1.00 97.12 188 THR A N 1
ATOM 1484 C CA . THR A 1 188 ? 8.133 -0.611 -5.386 1.00 97.12 188 THR A CA 1
ATOM 1485 C C . THR A 1 188 ? 6.728 -0.924 -5.906 1.00 97.12 188 THR A C 1
ATOM 1487 O O . THR A 1 188 ? 6.517 -1.971 -6.519 1.00 97.12 188 THR A O 1
ATOM 1490 N N . PHE A 1 189 ? 5.747 -0.038 -5.698 1.00 98.06 189 PHE A N 1
ATOM 1491 C CA . PHE A 1 189 ? 4.329 -0.349 -5.925 1.00 98.06 189 PHE A CA 1
ATOM 1492 C C . PHE A 1 189 ? 3.992 -0.651 -7.383 1.00 98.06 189 PHE A C 1
ATOM 1494 O O . PHE A 1 189 ? 3.227 -1.579 -7.652 1.00 98.06 189 PHE A O 1
ATOM 1501 N N . SER A 1 190 ? 4.586 0.071 -8.336 1.00 97.38 190 SER A N 1
ATOM 1502 C CA . SER A 1 190 ? 4.362 -0.211 -9.757 1.00 97.38 190 SER A CA 1
ATOM 1503 C C . SER A 1 190 ? 4.835 -1.622 -10.140 1.00 97.38 190 SER A C 1
ATOM 1505 O O . SER A 1 190 ? 4.116 -2.332 -10.844 1.00 97.38 190 SER A O 1
ATOM 1507 N N . PHE A 1 191 ? 5.964 -2.079 -9.588 1.00 98.50 191 PHE A N 1
ATOM 1508 C CA . PHE A 1 191 ? 6.493 -3.433 -9.789 1.00 98.50 191 PHE A CA 1
ATOM 1509 C C . PHE A 1 191 ? 5.660 -4.508 -9.091 1.00 98.50 191 PHE A C 1
ATOM 1511 O O . PHE A 1 191 ? 5.424 -5.569 -9.664 1.00 98.50 191 PHE A O 1
ATOM 1518 N N . ILE A 1 192 ? 5.160 -4.233 -7.884 1.00 98.62 192 ILE A N 1
ATOM 1519 C CA . ILE A 1 192 ? 4.270 -5.147 -7.150 1.00 98.62 192 ILE A CA 1
ATOM 1520 C C . ILE A 1 192 ? 2.954 -5.342 -7.905 1.00 98.62 192 ILE A C 1
ATOM 1522 O O . ILE A 1 192 ? 2.501 -6.475 -8.073 1.00 98.62 192 ILE A O 1
ATOM 1526 N N . ALA A 1 193 ? 2.353 -4.260 -8.409 1.00 98.50 193 ALA A N 1
ATOM 1527 C CA . ALA A 1 193 ? 1.152 -4.350 -9.235 1.00 98.50 193 ALA A CA 1
ATOM 1528 C C . ALA A 1 193 ? 1.424 -5.138 -10.530 1.00 98.50 193 ALA A C 1
ATOM 1530 O O . ALA A 1 193 ? 0.654 -6.039 -10.874 1.00 98.50 193 ALA A O 1
ATOM 1531 N N . ALA A 1 194 ? 2.539 -4.846 -11.206 1.00 98.31 194 ALA A N 1
ATOM 1532 C CA . ALA A 1 194 ? 2.957 -5.524 -12.431 1.00 98.31 194 ALA A CA 1
ATOM 1533 C C . ALA A 1 194 ? 3.195 -7.031 -12.222 1.00 98.31 194 ALA A C 1
ATOM 1535 O O . ALA A 1 194 ? 2.754 -7.842 -13.037 1.00 98.31 194 ALA A O 1
ATOM 1536 N N . ALA A 1 195 ? 3.812 -7.422 -11.104 1.00 98.50 195 ALA A N 1
ATOM 1537 C CA . ALA A 1 195 ? 4.086 -8.813 -10.745 1.00 98.50 195 ALA A CA 1
ATOM 1538 C C . ALA A 1 195 ? 2.819 -9.679 -10.610 1.00 98.50 195 ALA A C 1
ATOM 1540 O O . ALA A 1 195 ? 2.858 -10.889 -10.837 1.00 98.50 195 ALA A O 1
ATOM 1541 N N . VAL A 1 196 ? 1.672 -9.071 -10.297 1.00 98.56 196 VAL A N 1
ATOM 1542 C CA . VAL A 1 196 ? 0.367 -9.756 -10.272 1.00 98.56 196 VAL A CA 1
ATOM 1543 C C . VAL A 1 196 ? -0.460 -9.526 -11.543 1.00 98.56 196 VAL A C 1
ATOM 1545 O O . VAL A 1 196 ? -1.660 -9.803 -11.568 1.00 98.56 196 VAL A O 1
ATOM 1548 N N . GLY A 1 197 ? 0.169 -9.033 -12.614 1.00 98.12 197 GLY A N 1
ATOM 1549 C CA . GLY A 1 197 ? -0.466 -8.809 -13.914 1.00 98.12 197 GLY A CA 1
ATOM 1550 C C . GLY A 1 197 ? -1.444 -7.633 -13.910 1.00 98.12 197 GLY A C 1
ATOM 1551 O O . GLY A 1 197 ? -2.425 -7.630 -14.657 1.00 98.12 197 GLY A O 1
ATOM 1552 N N . LYS A 1 198 ? -1.226 -6.652 -13.030 1.00 98.50 198 LYS A N 1
ATOM 1553 C CA . LYS A 1 198 ? -2.086 -5.479 -12.855 1.00 98.50 198 LYS A CA 1
ATOM 1554 C C . LYS A 1 198 ? -1.292 -4.183 -12.995 1.00 98.50 198 LYS A C 1
ATOM 1556 O O . LYS A 1 198 ? -0.077 -4.177 -13.135 1.00 98.50 198 LYS A O 1
ATOM 1561 N N . ARG A 1 199 ? -2.008 -3.061 -12.935 1.00 98.12 199 ARG A N 1
ATOM 1562 C CA . ARG A 1 199 ? -1.433 -1.709 -12.941 1.00 98.12 199 ARG A CA 1
ATOM 1563 C C . ARG A 1 199 ? -1.727 -0.938 -11.662 1.00 98.12 199 ARG A C 1
ATOM 1565 O O . ARG A 1 199 ? -2.585 -1.335 -10.872 1.00 98.12 199 ARG A O 1
ATOM 1572 N N . TRP A 1 200 ? -1.046 0.188 -11.504 1.00 98.19 200 TRP A N 1
ATOM 1573 C CA . TRP A 1 200 ? -1.320 1.182 -10.475 1.00 98.19 200 TRP A CA 1
ATOM 1574 C C . TRP A 1 200 ? -2.046 2.388 -11.082 1.00 98.19 200 TRP A C 1
ATOM 1576 O O . TRP A 1 200 ? -1.737 2.822 -12.193 1.00 98.19 200 TRP A O 1
ATOM 1586 N N . VAL A 1 201 ? -3.048 2.908 -10.377 1.00 97.94 201 VAL A N 1
ATOM 1587 C CA . VAL A 1 201 ? -3.838 4.070 -10.791 1.00 97.94 201 VAL A CA 1
ATOM 1588 C C . VAL A 1 201 ? -3.978 5.095 -9.666 1.00 97.94 201 VAL A C 1
ATOM 1590 O O . VAL A 1 201 ? -4.032 4.746 -8.494 1.00 97.94 201 VAL A O 1
ATOM 1593 N N . ILE A 1 202 ? -4.086 6.369 -10.019 1.00 97.75 202 ILE A N 1
ATOM 1594 C CA . ILE A 1 202 ? -4.428 7.472 -9.121 1.00 97.75 202 ILE A CA 1
ATOM 1595 C C . ILE A 1 202 ? -5.874 7.876 -9.397 1.00 97.75 202 ILE A C 1
ATOM 1597 O O . ILE A 1 202 ? -6.250 8.113 -10.553 1.00 97.75 202 ILE A O 1
ATOM 1601 N N . LEU A 1 203 ? -6.684 7.939 -8.342 1.00 97.12 203 LEU A N 1
ATOM 1602 C CA . LEU A 1 203 ? -8.086 8.339 -8.429 1.00 97.12 203 LEU A CA 1
ATOM 1603 C C . LEU A 1 203 ? -8.200 9.844 -8.717 1.00 97.12 203 LEU A C 1
ATOM 1605 O O . LEU A 1 203 ? -7.668 10.668 -7.972 1.00 97.12 203 LEU A O 1
ATOM 1609 N N . GLY A 1 204 ? -8.910 10.204 -9.786 1.00 94.75 204 GLY A N 1
ATOM 1610 C CA . GLY A 1 204 ? -9.243 11.596 -10.097 1.00 94.75 204 GLY A CA 1
ATOM 1611 C C . GLY A 1 204 ? -10.335 12.163 -9.182 1.00 94.75 204 GLY A C 1
ATOM 1612 O O . GLY A 1 204 ? -11.005 11.422 -8.468 1.00 94.75 204 GLY A O 1
ATOM 1613 N N . ASP A 1 205 ? -10.532 13.482 -9.230 1.00 93.44 205 ASP A N 1
ATOM 1614 C CA . ASP A 1 205 ? -11.670 14.220 -8.640 1.00 93.44 205 ASP A CA 1
ATOM 1615 C C . ASP A 1 205 ? -11.778 14.253 -7.107 1.00 93.44 205 ASP A C 1
ATOM 1617 O O . ASP A 1 205 ? -12.537 15.060 -6.572 1.00 93.44 205 ASP A O 1
ATOM 1621 N N . HIS A 1 206 ? -11.013 13.429 -6.394 1.00 94.19 206 HIS A N 1
ATOM 1622 C CA . HIS A 1 206 ? -11.038 13.350 -4.936 1.00 94.19 206 HIS A CA 1
ATOM 1623 C C . HIS A 1 206 ? -9.685 13.725 -4.352 1.00 94.19 206 HIS A C 1
ATOM 1625 O O . HIS A 1 206 ? -8.712 12.985 -4.491 1.00 94.19 206 HIS A O 1
ATOM 1631 N N . LEU A 1 207 ? -9.648 14.881 -3.688 1.00 94.25 207 LEU A N 1
ATOM 1632 C CA . LEU A 1 207 ? -8.475 15.396 -2.995 1.00 94.25 207 LEU A CA 1
ATOM 1633 C C . LEU A 1 207 ? -8.713 15.292 -1.488 1.00 94.25 207 LEU A C 1
ATOM 1635 O O . LEU A 1 207 ? -9.458 16.088 -0.915 1.00 94.25 207 LEU A O 1
ATOM 1639 N N . LEU A 1 208 ? -8.090 14.298 -0.861 1.00 96.00 208 LEU A N 1
ATOM 1640 C CA . LEU A 1 208 ? -8.214 14.036 0.568 1.00 96.00 208 LEU A CA 1
ATOM 1641 C C . LEU A 1 208 ? -7.413 15.051 1.377 1.00 96.00 208 LEU A C 1
ATOM 1643 O O . LEU A 1 208 ? -6.336 15.496 0.965 1.00 96.00 208 LEU A O 1
ATOM 1647 N N . ASN A 1 209 ? -7.911 15.401 2.558 1.00 95.38 209 ASN A N 1
ATOM 1648 C CA . ASN A 1 209 ? -7.131 16.199 3.485 1.00 95.38 209 ASN A CA 1
ATOM 1649 C C . ASN A 1 209 ? -6.028 15.332 4.103 1.00 95.38 209 ASN A C 1
ATOM 1651 O O . ASN A 1 209 ? -6.296 14.223 4.554 1.00 95.38 209 ASN A O 1
ATOM 1655 N N . HIS A 1 210 ? -4.800 15.851 4.149 1.00 95.38 210 HIS A N 1
ATOM 1656 C CA . HIS A 1 210 ? -3.674 15.175 4.783 1.00 95.38 210 HIS A CA 1
ATOM 1657 C C . HIS A 1 210 ? -2.954 16.122 5.745 1.00 95.38 210 HIS A C 1
ATOM 1659 O O . HIS A 1 210 ? -2.442 17.177 5.357 1.00 95.38 210 HIS A O 1
ATOM 1665 N N . ARG A 1 211 ? -2.905 15.746 7.023 1.00 94.31 211 ARG A N 1
ATOM 1666 C CA . ARG A 1 211 ? -2.126 16.424 8.056 1.00 94.31 211 ARG A CA 1
ATOM 1667 C C . ARG A 1 211 ? -0.834 15.651 8.309 1.00 94.31 211 ARG A C 1
ATOM 1669 O O . ARG A 1 211 ? -0.833 14.669 9.038 1.00 94.31 211 ARG A O 1
ATOM 1676 N N . LYS A 1 212 ? 0.280 16.153 7.777 1.00 91.38 212 LYS A N 1
ATOM 1677 C CA . LYS A 1 212 ? 1.588 15.499 7.925 1.00 91.38 212 LYS A CA 1
ATOM 1678 C C . LYS A 1 212 ? 2.015 15.347 9.387 1.00 91.38 212 LYS A C 1
ATOM 1680 O O . LYS A 1 212 ? 1.895 16.289 10.177 1.00 91.38 212 LYS A O 1
ATOM 1685 N N . GLY A 1 213 ? 2.620 14.203 9.703 1.00 87.25 213 GLY A N 1
ATOM 1686 C CA . GLY A 1 213 ? 3.380 13.998 10.938 1.00 87.25 213 GLY A CA 1
ATOM 1687 C C . GLY A 1 213 ? 2.545 14.065 12.216 1.00 87.25 213 GLY A C 1
ATOM 1688 O O . GLY A 1 213 ? 3.068 14.471 13.257 1.00 87.25 213 GLY A O 1
ATOM 1689 N N . VAL A 1 214 ? 1.264 13.686 12.145 1.00 91.38 214 VAL A N 1
ATOM 1690 C CA . VAL A 1 214 ? 0.377 13.569 13.316 1.00 91.38 214 VAL A CA 1
ATOM 1691 C C . VAL A 1 214 ? 1.022 12.678 14.373 1.00 91.38 214 VAL A C 1
ATOM 1693 O O . VAL A 1 214 ? 1.231 13.121 15.508 1.00 91.38 214 VAL A O 1
ATOM 1696 N N . ASP A 1 215 ? 1.465 11.495 13.956 1.00 89.31 215 ASP A N 1
ATOM 1697 C CA . ASP A 1 215 ? 2.109 10.510 14.826 1.00 89.31 215 ASP A CA 1
ATOM 1698 C C . ASP A 1 215 ? 3.641 10.606 14.833 1.00 89.31 215 ASP A C 1
ATOM 1700 O O . ASP A 1 215 ? 4.319 9.937 15.611 1.00 89.31 215 ASP A O 1
ATOM 1704 N N . GLY A 1 216 ? 4.197 11.526 14.041 1.00 83.06 216 GLY A N 1
ATOM 1705 C CA . GLY A 1 216 ? 5.633 11.665 13.824 1.00 83.06 216 GLY A CA 1
ATOM 1706 C C . GLY A 1 216 ? 6.151 10.701 12.760 1.00 83.06 216 GLY A C 1
ATOM 1707 O O . GLY A 1 216 ? 5.430 10.312 11.850 1.00 83.06 216 GLY A O 1
ATOM 1708 N N . ALA A 1 217 ? 7.436 10.372 12.846 1.00 70.56 217 ALA A N 1
ATOM 1709 C CA . ALA A 1 217 ? 8.045 9.355 12.006 1.00 70.56 217 ALA A CA 1
ATOM 1710 C C . ALA A 1 217 ? 7.535 7.970 12.438 1.00 70.56 217 ALA A C 1
ATOM 1712 O O . ALA A 1 217 ? 7.747 7.578 13.584 1.00 70.56 217 ALA A O 1
ATOM 1713 N N . SER A 1 218 ? 6.880 7.244 11.529 1.00 63.31 218 SER A N 1
ATOM 1714 C CA . SER A 1 218 ? 6.272 5.923 11.768 1.00 63.31 218 SER A CA 1
ATOM 1715 C C . SER A 1 218 ? 7.296 4.787 11.880 1.00 63.31 218 SER A C 1
ATOM 1717 O O . SER A 1 218 ? 7.110 3.710 11.314 1.00 63.31 218 SER A O 1
ATOM 1719 N N . SER A 1 219 ? 8.402 5.018 12.588 1.00 62.84 219 SER A N 1
ATOM 1720 C CA . SER A 1 219 ? 9.326 3.960 12.970 1.00 62.84 219 SER A CA 1
ATOM 1721 C C . SER A 1 219 ? 10.025 4.285 14.293 1.00 62.84 219 SER A C 1
ATOM 1723 O O . SER A 1 219 ? 10.300 5.435 14.637 1.00 62.84 219 SER A O 1
ATOM 1725 N N . SER A 1 220 ? 10.308 3.233 15.057 1.00 70.56 220 SER A N 1
ATOM 1726 C CA . SER A 1 220 ? 11.072 3.284 16.308 1.00 70.56 220 SER A CA 1
ATOM 1727 C C . SER A 1 220 ? 12.592 3.305 16.076 1.00 70.56 220 SER A C 1
ATOM 1729 O O . SER A 1 220 ? 13.366 3.269 17.033 1.00 70.56 220 SER A O 1
ATOM 1731 N N . VAL A 1 221 ? 13.029 3.349 14.815 1.00 74.06 221 VAL A N 1
ATOM 1732 C CA . VAL A 1 221 ? 14.419 3.168 14.384 1.00 74.06 221 VAL A CA 1
ATOM 1733 C C . VAL A 1 221 ? 14.841 4.286 13.416 1.00 74.06 221 VAL A C 1
ATOM 1735 O O . VAL A 1 221 ? 14.000 4.978 12.852 1.00 74.06 221 VAL A O 1
ATOM 1738 N N . PRO A 1 222 ? 16.145 4.529 13.207 1.00 78.81 222 PRO A N 1
ATOM 1739 C CA . PRO A 1 222 ? 16.592 5.522 12.233 1.00 78.81 222 PRO A CA 1
ATOM 1740 C C . PRO A 1 222 ? 16.117 5.199 10.808 1.00 78.81 222 PRO A C 1
ATOM 1742 O O . PRO A 1 222 ? 16.228 4.067 10.351 1.00 78.81 222 PRO A O 1
ATOM 1745 N N . HIS A 1 223 ? 15.652 6.215 10.075 1.00 82.50 223 HIS A N 1
ATOM 1746 C CA . HIS A 1 223 ? 15.183 6.071 8.686 1.00 82.50 223 HIS A CA 1
ATOM 1747 C C . HIS A 1 223 ? 16.315 5.970 7.651 1.00 82.50 223 HIS A C 1
ATOM 1749 O O . HIS A 1 223 ? 16.056 5.922 6.447 1.00 82.50 223 HIS A O 1
ATOM 1755 N N . SER A 1 224 ? 17.568 6.010 8.099 1.00 84.00 224 SER A N 1
ATOM 1756 C CA . SER A 1 224 ? 18.747 5.926 7.250 1.00 84.00 224 SER A CA 1
ATOM 1757 C C . SER A 1 224 ? 19.457 4.594 7.432 1.00 84.00 224 SER A C 1
ATOM 1759 O O . SER A 1 224 ? 19.469 4.001 8.511 1.00 84.00 224 SER A O 1
ATOM 1761 N N . SER A 1 225 ? 20.098 4.149 6.356 1.00 83.50 225 SER A N 1
ATOM 1762 C CA . SER A 1 225 ? 20.982 2.999 6.363 1.00 83.50 225 SER A CA 1
ATOM 1763 C C . SER A 1 225 ? 22.065 3.179 7.431 1.00 83.50 225 SER A C 1
ATOM 1765 O O . SER A 1 225 ? 22.852 4.126 7.325 1.00 83.50 225 SER A O 1
ATOM 1767 N N . PRO A 1 226 ? 22.205 2.266 8.407 1.00 76.81 226 PRO A N 1
ATOM 1768 C CA . PRO A 1 226 ? 23.320 2.328 9.350 1.00 76.81 226 PRO A CA 1
ATOM 1769 C C . PRO A 1 226 ? 24.667 2.088 8.651 1.00 76.81 226 PRO A C 1
ATOM 1771 O O . PRO A 1 226 ? 25.705 2.521 9.143 1.00 76.81 226 PRO A O 1
ATOM 1774 N N . LYS A 1 227 ? 24.655 1.415 7.490 1.00 84.50 227 LYS A N 1
ATOM 1775 C CA . LYS A 1 227 ? 25.850 1.082 6.705 1.00 84.50 227 LYS A CA 1
ATOM 1776 C C . LYS A 1 227 ? 26.294 2.222 5.790 1.00 84.50 227 LYS A C 1
ATOM 1778 O O . LYS A 1 227 ? 27.489 2.467 5.668 1.00 84.50 227 LYS A O 1
ATOM 1783 N N . PHE A 1 228 ? 25.347 2.896 5.137 1.00 86.25 228 PHE A N 1
ATOM 1784 C CA . PHE A 1 228 ? 25.652 3.877 4.089 1.00 86.25 228 PHE A CA 1
ATOM 1785 C C . PHE A 1 228 ? 25.235 5.316 4.419 1.00 86.25 228 PHE A C 1
ATOM 1787 O O . PHE A 1 228 ? 25.578 6.228 3.671 1.00 86.25 228 PHE A O 1
ATOM 1794 N N . GLY A 1 229 ? 24.468 5.540 5.491 1.00 86.25 229 GLY A N 1
ATOM 1795 C CA . GLY A 1 229 ? 23.948 6.859 5.866 1.00 86.25 229 GLY A CA 1
ATOM 1796 C C . GLY A 1 229 ? 22.924 7.454 4.889 1.00 86.25 229 GLY A C 1
ATOM 1797 O O . GLY A 1 229 ? 22.538 8.608 5.050 1.00 86.25 229 GLY A O 1
ATOM 1798 N N . ASN A 1 230 ? 22.485 6.695 3.880 1.00 91.06 230 ASN A N 1
ATOM 1799 C CA . ASN A 1 230 ? 21.497 7.115 2.885 1.00 91.06 230 ASN A CA 1
ATOM 1800 C C . ASN A 1 230 ? 20.078 6.650 3.253 1.00 91.06 230 ASN A C 1
ATOM 1802 O O . ASN A 1 230 ? 19.902 5.851 4.169 1.00 91.06 230 ASN A O 1
ATOM 1806 N N . THR A 1 231 ? 19.064 7.146 2.548 1.00 90.31 231 THR A N 1
ATOM 1807 C CA . THR A 1 231 ? 17.651 6.818 2.810 1.00 90.31 231 THR A CA 1
ATOM 1808 C C . THR A 1 231 ? 17.123 5.651 1.980 1.00 90.31 231 THR A C 1
ATOM 1810 O O . THR A 1 231 ? 16.124 5.065 2.369 1.00 90.31 231 THR A O 1
ATOM 1813 N N . TRP A 1 232 ? 17.792 5.290 0.879 1.00 92.31 232 TRP A N 1
ATOM 1814 C CA . TRP A 1 232 ? 17.334 4.236 -0.034 1.00 92.31 232 TRP A CA 1
ATOM 1815 C C . TRP A 1 232 ? 17.746 2.823 0.390 1.00 92.31 232 TRP A C 1
ATOM 1817 O O . TRP A 1 232 ? 17.217 1.857 -0.142 1.00 92.31 232 TRP A O 1
ATOM 1827 N N . ASN A 1 233 ? 18.681 2.657 1.328 1.00 92.94 233 ASN A N 1
ATOM 1828 C CA . ASN A 1 233 ? 19.055 1.340 1.855 1.00 92.94 233 ASN A CA 1
ATOM 1829 C C . ASN A 1 233 ? 18.655 1.180 3.328 1.00 92.94 233 ASN A C 1
ATOM 1831 O O . ASN A 1 233 ? 19.494 0.955 4.205 1.00 92.94 233 ASN A O 1
ATOM 1835 N N . ASN A 1 234 ? 17.367 1.367 3.597 1.00 89.56 234 ASN A N 1
ATOM 1836 C CA . ASN A 1 234 ? 16.751 1.357 4.923 1.00 89.56 234 ASN A CA 1
ATOM 1837 C C . ASN A 1 234 ? 15.946 0.063 5.168 1.00 89.56 234 ASN A C 1
ATOM 1839 O O . ASN A 1 234 ? 14.825 0.107 5.675 1.00 89.56 234 ASN A O 1
ATOM 1843 N N . LEU A 1 235 ? 16.503 -1.086 4.777 1.00 92.62 235 LEU A N 1
ATOM 1844 C CA . LEU A 1 235 ? 15.824 -2.374 4.908 1.00 92.62 235 LEU A CA 1
ATOM 1845 C C . LEU A 1 235 ? 16.002 -2.978 6.307 1.00 92.62 235 LEU A C 1
ATOM 1847 O O . LEU A 1 235 ? 17.012 -2.771 6.984 1.00 92.62 235 LEU A O 1
ATOM 1851 N N . MET A 1 236 ? 15.012 -3.751 6.732 1.00 91.06 236 MET A N 1
ATOM 1852 C CA . MET A 1 236 ? 14.988 -4.460 8.004 1.00 91.06 236 MET A CA 1
ATOM 1853 C C . MET A 1 236 ? 15.633 -5.847 7.925 1.00 91.06 236 MET A C 1
ATOM 1855 O O . MET A 1 236 ? 15.992 -6.341 6.859 1.00 91.06 236 MET A O 1
ATOM 1859 N N . PHE A 1 237 ? 15.778 -6.479 9.095 1.00 91.00 237 PHE A N 1
ATOM 1860 C CA . PHE A 1 237 ? 16.192 -7.882 9.248 1.00 91.00 237 PHE A CA 1
ATOM 1861 C C . PHE A 1 237 ? 17.538 -8.226 8.591 1.00 91.00 237 PHE A C 1
ATOM 1863 O O . PHE A 1 237 ? 17.788 -9.357 8.193 1.00 91.00 237 PHE A O 1
ATOM 1870 N N . GLY A 1 238 ? 18.438 -7.241 8.507 1.00 89.88 238 GLY A N 1
ATOM 1871 C CA . GLY A 1 238 ? 19.769 -7.420 7.926 1.00 89.88 238 GLY A CA 1
ATOM 1872 C C . GLY A 1 238 ? 19.786 -7.493 6.397 1.00 89.88 238 GLY A C 1
ATOM 1873 O O . GLY A 1 238 ? 20.836 -7.795 5.828 1.00 89.88 238 GLY A O 1
ATOM 1874 N N . ARG A 1 239 ? 18.661 -7.203 5.730 1.00 93.06 239 ARG A N 1
ATOM 1875 C CA . ARG A 1 239 ? 18.614 -7.066 4.273 1.00 93.06 239 ARG A CA 1
ATOM 1876 C C . ARG A 1 239 ? 19.417 -5.849 3.815 1.00 93.06 239 ARG A C 1
ATOM 1878 O O . ARG A 1 239 ? 19.582 -4.871 4.542 1.00 93.06 239 ARG A O 1
ATOM 1885 N N . ASP A 1 240 ? 19.925 -5.921 2.590 1.00 93.88 240 ASP A N 1
ATOM 1886 C CA . ASP A 1 240 ? 20.744 -4.873 1.984 1.00 93.88 240 ASP A CA 1
ATOM 1887 C C . ASP A 1 240 ? 20.281 -4.653 0.543 1.00 93.88 240 ASP A C 1
ATOM 1889 O O . ASP A 1 240 ? 20.364 -5.562 -0.284 1.00 93.88 240 ASP A O 1
ATOM 1893 N N . ALA A 1 241 ? 19.821 -3.440 0.231 1.00 95.38 241 ALA A N 1
ATOM 1894 C CA . ALA A 1 241 ? 19.314 -3.096 -1.094 1.00 95.38 241 ALA A CA 1
ATOM 1895 C C . ALA A 1 241 ? 20.352 -3.315 -2.206 1.00 95.38 241 ALA A C 1
ATOM 1897 O O . ALA A 1 241 ? 19.996 -3.603 -3.348 1.00 95.38 241 ALA A O 1
ATOM 1898 N N . THR A 1 242 ? 21.651 -3.272 -1.882 1.00 95.44 242 THR A N 1
ATOM 1899 C CA . THR A 1 242 ? 22.707 -3.580 -2.859 1.00 95.44 242 THR A CA 1
ATOM 1900 C C . THR A 1 242 ? 22.598 -4.992 -3.436 1.00 95.44 242 THR A C 1
ATOM 1902 O O . THR A 1 242 ? 23.037 -5.208 -4.563 1.00 95.44 242 THR A O 1
ATOM 1905 N N . GLN A 1 243 ? 21.970 -5.931 -2.717 1.00 95.75 243 GLN A N 1
ATOM 1906 C CA . GLN A 1 243 ? 21.776 -7.305 -3.179 1.00 95.75 243 GLN A CA 1
ATOM 1907 C C . GLN A 1 243 ? 20.898 -7.377 -4.427 1.00 95.75 243 GLN A C 1
ATOM 1909 O O . GLN A 1 243 ? 21.243 -8.110 -5.349 1.00 95.75 243 GLN A O 1
ATOM 1914 N N . PHE A 1 244 ? 19.803 -6.615 -4.481 1.00 95.12 244 PHE A N 1
ATOM 1915 C CA . PHE A 1 244 ? 18.939 -6.589 -5.663 1.00 95.12 244 PHE A CA 1
ATOM 1916 C C . PHE A 1 244 ? 19.385 -5.560 -6.700 1.00 95.12 244 PHE A C 1
ATOM 1918 O O . PHE A 1 244 ? 19.288 -5.833 -7.891 1.00 95.12 244 PHE A O 1
ATOM 1925 N N . VAL A 1 245 ? 19.991 -4.442 -6.280 1.00 96.75 245 VAL A N 1
ATOM 1926 C CA . VAL A 1 245 ? 20.572 -3.451 -7.209 1.00 96.75 245 VAL A CA 1
ATOM 1927 C C . VAL A 1 245 ? 21.650 -4.080 -8.101 1.00 96.75 245 VAL A C 1
ATOM 1929 O O . VAL A 1 245 ? 21.848 -3.649 -9.236 1.00 96.75 245 VAL A O 1
ATOM 1932 N N . GLN A 1 246 ? 22.347 -5.110 -7.617 1.00 97.00 246 GLN A N 1
ATOM 1933 C CA . GLN A 1 246 ? 23.396 -5.817 -8.361 1.00 97.00 246 GLN A CA 1
ATOM 1934 C C . GLN A 1 246 ? 22.926 -7.145 -8.980 1.00 97.00 246 GLN A C 1
ATOM 1936 O O . GLN A 1 246 ? 23.704 -7.791 -9.689 1.00 97.00 246 GLN A O 1
ATOM 1941 N N . ASP A 1 247 ? 21.682 -7.568 -8.737 1.00 98.19 247 ASP A N 1
ATOM 1942 C CA . ASP A 1 247 ? 21.171 -8.842 -9.240 1.00 98.19 247 ASP A CA 1
ATOM 1943 C C . ASP A 1 247 ? 20.801 -8.736 -10.723 1.00 98.19 247 ASP A C 1
ATOM 1945 O O . ASP A 1 247 ? 19.766 -8.189 -11.100 1.00 98.19 247 ASP A O 1
ATOM 1949 N N . LYS A 1 248 ? 21.640 -9.324 -11.580 1.00 98.00 248 LYS A N 1
ATOM 1950 C CA . LYS A 1 248 ? 21.425 -9.364 -13.034 1.00 98.00 248 LYS A CA 1
ATOM 1951 C C . LYS A 1 248 ? 20.080 -9.965 -13.425 1.00 98.00 248 LYS A C 1
ATOM 1953 O O . LYS A 1 248 ? 19.527 -9.566 -14.444 1.00 98.00 248 LYS A O 1
ATOM 1958 N N . GLU A 1 249 ? 19.575 -10.919 -12.650 1.00 98.25 249 GLU A N 1
ATOM 1959 C CA . GLU A 1 249 ? 18.281 -11.528 -12.926 1.00 98.25 249 GLU A CA 1
ATOM 1960 C C . GLU A 1 249 ? 17.139 -10.570 -12.587 1.00 98.25 249 GLU A C 1
ATOM 1962 O O . GLU A 1 249 ? 16.203 -10.461 -13.371 1.00 98.25 249 GLU A O 1
ATOM 1967 N N . ALA A 1 250 ? 17.247 -9.817 -11.487 1.00 98.25 250 ALA A N 1
ATOM 1968 C CA . ALA A 1 250 ? 16.297 -8.757 -11.154 1.00 98.25 250 ALA A CA 1
ATOM 1969 C C . ALA A 1 250 ? 16.235 -7.683 -12.253 1.00 98.25 250 ALA A C 1
ATOM 1971 O O . ALA A 1 250 ? 15.146 -7.301 -12.675 1.00 98.25 250 ALA A O 1
ATOM 1972 N N . HIS A 1 251 ? 17.391 -7.274 -12.790 1.00 98.00 251 HIS A N 1
ATOM 1973 C CA . HIS A 1 251 ? 17.455 -6.391 -13.964 1.00 98.00 251 HIS A CA 1
ATOM 1974 C C . HIS A 1 251 ? 16.784 -7.015 -15.194 1.00 98.00 251 HIS A C 1
ATOM 1976 O O . HIS A 1 251 ? 15.972 -6.365 -15.848 1.00 98.00 251 HIS A O 1
ATOM 1982 N N . ARG A 1 252 ? 17.080 -8.288 -15.496 1.00 98.38 252 ARG A N 1
ATOM 1983 C CA . ARG A 1 252 ? 16.540 -9.000 -16.669 1.00 98.38 252 ARG A CA 1
ATOM 1984 C C . ARG A 1 252 ? 15.014 -9.079 -16.660 1.00 98.38 252 ARG A C 1
ATOM 1986 O O . ARG A 1 252 ? 14.398 -8.947 -17.713 1.00 98.38 252 ARG A O 1
ATOM 1993 N N . VAL A 1 253 ? 14.412 -9.328 -15.498 1.00 98.50 253 VAL A N 1
ATOM 1994 C CA . VAL A 1 253 ? 12.948 -9.421 -15.352 1.00 98.50 253 VAL A CA 1
ATOM 1995 C C . VAL A 1 253 ? 12.274 -8.051 -15.222 1.00 98.50 253 VAL A C 1
ATOM 1997 O O . VAL A 1 253 ? 11.060 -7.983 -15.052 1.00 98.50 253 VAL A O 1
ATOM 2000 N N . GLY A 1 254 ? 13.041 -6.960 -15.312 1.00 98.25 254 GLY A N 1
ATOM 2001 C CA . GLY A 1 254 ? 12.515 -5.600 -15.304 1.00 98.25 254 GLY A CA 1
ATOM 2002 C C . GLY A 1 254 ? 12.209 -5.043 -13.916 1.00 98.25 254 GLY A C 1
ATOM 2003 O O . GLY A 1 254 ? 11.399 -4.125 -13.815 1.00 98.25 254 GLY A O 1
ATOM 2004 N N . LEU A 1 255 ? 12.802 -5.573 -12.843 1.00 98.62 255 LEU A N 1
ATOM 2005 C CA . LEU A 1 255 ? 12.669 -4.956 -11.523 1.00 98.62 255 LEU A CA 1
ATOM 2006 C C . LEU A 1 255 ? 13.378 -3.592 -11.517 1.00 98.62 255 LEU A C 1
ATOM 2008 O O . LEU A 1 255 ? 14.481 -3.461 -12.046 1.00 98.62 255 LEU A O 1
ATOM 2012 N N . GLY A 1 256 ? 12.760 -2.599 -10.886 1.00 98.00 256 GLY A N 1
ATOM 2013 C CA . GLY A 1 256 ? 13.381 -1.319 -10.561 1.00 98.00 256 GLY A CA 1
ATOM 2014 C C . GLY A 1 256 ? 13.219 -0.988 -9.080 1.00 98.00 256 GLY A C 1
ATOM 2015 O O . GLY A 1 256 ? 12.510 -1.674 -8.337 1.00 98.00 256 GLY A O 1
ATOM 2016 N N . TYR A 1 257 ? 13.916 0.053 -8.638 1.00 97.69 257 TYR A N 1
ATOM 2017 C CA . TYR A 1 257 ? 13.870 0.555 -7.270 1.00 97.69 257 TYR A CA 1
ATOM 2018 C C . TYR A 1 257 ? 14.403 1.988 -7.203 1.00 97.69 257 TYR A C 1
ATOM 2020 O O . TYR A 1 257 ? 15.502 2.265 -7.692 1.00 97.69 257 TYR A O 1
ATOM 2028 N N . GLU A 1 258 ? 13.649 2.888 -6.561 1.00 95.00 258 GLU A N 1
ATOM 2029 C CA . GLU A 1 258 ? 14.051 4.288 -6.357 1.00 95.00 258 GLU A CA 1
ATOM 2030 C C . GLU A 1 258 ? 14.537 4.982 -7.650 1.00 95.00 258 GLU A C 1
ATOM 2032 O O . GLU A 1 258 ? 15.559 5.673 -7.669 1.00 95.00 258 GLU A O 1
ATOM 2037 N N . GLU A 1 259 ? 13.809 4.806 -8.760 1.00 95.62 259 GLU A N 1
ATOM 2038 C CA . GLU A 1 259 ? 14.195 5.371 -10.068 1.00 95.62 259 GLU A CA 1
ATOM 2039 C C . GLU A 1 259 ? 14.167 6.898 -10.088 1.00 95.62 259 GLU A C 1
ATOM 2041 O O . GLU A 1 259 ? 14.965 7.533 -10.776 1.00 95.62 259 GLU A O 1
ATOM 2046 N N . CYS A 1 260 ? 13.320 7.510 -9.254 1.00 89.31 260 CYS A N 1
ATOM 2047 C CA . CYS A 1 260 ? 13.324 8.956 -9.023 1.00 89.31 260 CYS A CA 1
ATOM 2048 C C . CYS A 1 260 ? 14.689 9.472 -8.527 1.00 89.31 260 CYS A C 1
ATOM 2050 O O . CYS A 1 260 ? 15.018 10.641 -8.731 1.00 89.31 260 CYS A O 1
ATOM 2052 N N . ASN A 1 261 ? 15.497 8.591 -7.931 1.00 91.00 261 ASN A N 1
ATOM 2053 C CA . ASN A 1 261 ? 16.848 8.846 -7.445 1.00 91.00 261 ASN A CA 1
ATOM 2054 C C . ASN A 1 261 ? 17.929 8.125 -8.278 1.00 91.00 261 ASN A C 1
ATOM 2056 O O . ASN A 1 261 ? 19.098 8.138 -7.891 1.00 91.00 261 ASN A O 1
ATOM 2060 N N . ASN A 1 262 ? 17.568 7.524 -9.420 1.00 94.56 262 ASN A N 1
ATOM 2061 C CA . ASN A 1 262 ? 18.452 6.742 -10.295 1.00 94.56 262 ASN A CA 1
ATOM 2062 C C . ASN A 1 262 ? 19.233 5.630 -9.562 1.00 94.56 262 ASN A C 1
ATOM 2064 O O . ASN A 1 262 ? 20.421 5.432 -9.827 1.00 94.56 262 ASN A O 1
ATOM 2068 N N . ILE A 1 263 ? 18.595 4.923 -8.621 1.00 96.12 263 ILE A N 1
ATOM 2069 C CA . ILE A 1 263 ? 19.257 3.843 -7.867 1.00 96.12 263 ILE A CA 1
ATOM 2070 C C . ILE A 1 263 ? 19.280 2.534 -8.667 1.00 96.12 263 ILE A C 1
ATOM 2072 O O . ILE A 1 263 ? 20.349 1.964 -8.882 1.00 96.12 263 ILE A O 1
ATOM 2076 N N . MET A 1 264 ? 18.121 2.062 -9.126 1.00 97.31 264 MET A N 1
ATOM 2077 C CA . MET A 1 264 ? 17.993 0.902 -10.008 1.00 97.31 264 MET A CA 1
ATOM 2078 C C . MET A 1 264 ? 16.848 1.147 -10.984 1.00 97.31 264 MET A C 1
ATOM 2080 O O . MET A 1 264 ? 15.687 0.965 -10.636 1.00 97.31 264 MET A O 1
ATOM 2084 N N . ASN A 1 265 ? 17.183 1.558 -12.202 1.00 97.88 265 ASN A N 1
ATOM 2085 C CA . ASN A 1 265 ? 16.190 1.779 -13.247 1.00 97.88 265 ASN A CA 1
ATOM 2086 C C . ASN A 1 265 ? 15.852 0.450 -13.926 1.00 97.88 265 ASN A C 1
ATOM 2088 O O . ASN A 1 265 ? 16.763 -0.299 -14.290 1.00 97.88 265 ASN A O 1
ATOM 2092 N N . HIS A 1 266 ? 14.565 0.176 -14.111 1.00 98.06 266 HIS A N 1
ATOM 2093 C CA . HIS A 1 266 ? 14.100 -1.003 -14.828 1.00 98.06 266 HIS A CA 1
ATOM 2094 C C . HIS A 1 266 ? 14.530 -0.994 -16.304 1.00 98.06 266 HIS A C 1
ATOM 2096 O O . HIS A 1 266 ? 14.735 0.060 -16.912 1.00 98.06 266 HIS A O 1
ATOM 2102 N N . ASP A 1 267 ? 14.623 -2.185 -16.907 1.00 97.62 267 ASP A N 1
ATOM 2103 C CA . ASP A 1 267 ? 14.715 -2.318 -18.362 1.00 97.62 267 ASP A CA 1
ATOM 2104 C C . ASP A 1 267 ? 13.316 -2.138 -18.979 1.00 97.62 267 ASP A C 1
ATOM 2106 O O . ASP A 1 267 ? 12.453 -3.002 -18.787 1.00 97.62 267 ASP A O 1
ATOM 2110 N N . PRO A 1 268 ? 13.057 -1.066 -19.752 1.00 96.81 268 PRO A N 1
ATOM 2111 C CA . PRO A 1 268 ? 11.756 -0.868 -20.388 1.00 96.81 268 PRO A CA 1
ATOM 2112 C C . PRO A 1 268 ? 11.412 -1.968 -21.405 1.00 96.81 268 PRO A C 1
ATOM 2114 O O . PRO A 1 268 ? 10.235 -2.182 -21.687 1.00 96.81 268 PRO A O 1
ATOM 2117 N N . ASN A 1 269 ? 12.401 -2.701 -21.934 1.00 97.94 269 ASN A N 1
ATOM 2118 C CA . ASN A 1 269 ? 12.162 -3.813 -22.861 1.00 97.94 269 ASN A CA 1
ATOM 2119 C C . ASN A 1 269 ? 11.665 -5.086 -22.164 1.00 97.94 269 ASN A C 1
ATOM 2121 O O . ASN A 1 269 ? 11.265 -6.027 -22.847 1.00 97.94 269 ASN A O 1
ATOM 2125 N N . ALA A 1 270 ? 11.672 -5.129 -20.828 1.00 98.31 270 ALA A N 1
ATOM 2126 C CA . ALA A 1 270 ? 11.080 -6.216 -20.054 1.00 98.31 270 ALA A CA 1
ATOM 2127 C C . ALA A 1 270 ? 9.547 -6.093 -19.932 1.00 98.31 270 ALA A C 1
ATOM 2129 O O . ALA A 1 270 ? 8.918 -6.963 -19.329 1.00 98.31 270 ALA A O 1
ATOM 2130 N N . TYR A 1 271 ? 8.944 -5.047 -20.511 1.00 98.38 271 TYR A N 1
ATOM 2131 C CA . TYR A 1 271 ? 7.514 -4.752 -20.439 1.00 98.38 271 TYR A CA 1
ATOM 2132 C C . TYR A 1 271 ? 6.874 -4.650 -21.829 1.00 98.38 271 TYR A C 1
ATOM 2134 O O . TYR A 1 271 ? 7.513 -4.281 -22.815 1.00 98.38 271 TYR A O 1
ATOM 2142 N N . ASP A 1 272 ? 5.586 -4.980 -21.908 1.00 97.38 272 ASP A N 1
ATOM 2143 C CA . ASP A 1 272 ? 4.770 -4.803 -23.104 1.00 97.38 272 ASP A CA 1
ATOM 2144 C C . ASP A 1 272 ? 4.276 -3.350 -23.256 1.00 97.38 272 ASP A C 1
ATOM 2146 O O . ASP A 1 272 ? 4.447 -2.491 -22.388 1.00 97.38 272 ASP A O 1
ATOM 2150 N N . SER A 1 273 ? 3.592 -3.061 -24.366 1.00 94.38 273 SER A N 1
ATOM 2151 C CA . SER A 1 273 ? 3.031 -1.727 -24.627 1.00 94.38 273 SER A CA 1
ATOM 2152 C C . SER A 1 273 ? 1.918 -1.306 -23.656 1.00 94.38 273 SER A C 1
ATOM 2154 O O . SER A 1 273 ? 1.483 -0.156 -23.695 1.00 94.38 273 SER A O 1
ATOM 2156 N N . ASN A 1 274 ? 1.410 -2.223 -22.829 1.00 92.44 274 ASN A N 1
ATOM 2157 C CA . ASN A 1 274 ? 0.408 -1.954 -21.802 1.00 92.44 274 ASN A CA 1
ATOM 2158 C C . ASN A 1 274 ? 1.033 -1.732 -20.416 1.00 92.44 274 ASN A C 1
ATOM 2160 O O . ASN A 1 274 ? 0.280 -1.501 -19.465 1.00 92.44 274 ASN A O 1
ATOM 2164 N N . GLY A 1 275 ? 2.363 -1.802 -20.298 1.00 91.88 275 GLY A N 1
ATOM 2165 C CA . GLY A 1 275 ? 3.082 -1.697 -19.030 1.00 91.88 275 GLY A CA 1
ATOM 2166 C C . GLY A 1 275 ? 3.005 -2.965 -18.176 1.00 91.88 275 GLY A C 1
ATOM 2167 O O . GLY A 1 275 ? 3.110 -2.873 -16.956 1.00 91.88 275 GLY A O 1
ATOM 2168 N N . LEU A 1 276 ? 2.777 -4.133 -18.784 1.00 97.44 276 LEU A N 1
ATOM 2169 C CA . LEU A 1 276 ? 2.803 -5.435 -18.110 1.00 97.44 276 LEU A CA 1
ATOM 2170 C C . LEU A 1 276 ? 4.124 -6.163 -18.392 1.00 97.44 276 LEU A C 1
ATOM 2172 O O . LEU A 1 276 ? 4.663 -6.032 -19.489 1.00 97.44 276 LEU A O 1
ATOM 2176 N N . PRO A 1 277 ? 4.661 -6.935 -17.434 1.00 98.19 277 PRO A N 1
ATOM 2177 C CA . PRO A 1 277 ? 5.947 -7.602 -17.599 1.00 98.19 277 PRO A CA 1
ATOM 2178 C C . PRO A 1 277 ? 5.847 -8.751 -18.609 1.00 98.19 277 PRO A C 1
ATOM 2180 O O . PRO A 1 277 ? 4.902 -9.541 -18.580 1.00 98.19 277 PRO A O 1
ATOM 2183 N N . LEU A 1 278 ? 6.856 -8.886 -19.472 1.00 98.56 278 LEU A N 1
ATOM 2184 C CA . LEU A 1 278 ? 6.979 -10.012 -20.406 1.00 98.56 278 LEU A CA 1
ATOM 2185 C C . LEU A 1 278 ? 7.304 -11.329 -19.680 1.00 98.56 278 LEU A C 1
ATOM 2187 O O . LEU A 1 278 ? 6.915 -12.399 -20.141 1.00 98.56 278 LEU A O 1
ATOM 2191 N N . ASP A 1 279 ? 7.994 -11.243 -18.539 1.00 98.44 279 ASP A N 1
ATOM 2192 C CA . ASP A 1 279 ? 8.301 -12.357 -17.636 1.00 98.44 279 ASP A CA 1
ATOM 2193 C C . ASP A 1 279 ? 7.671 -12.101 -16.258 1.00 98.44 279 ASP A C 1
ATOM 2195 O O . ASP A 1 279 ? 8.341 -11.735 -15.290 1.00 98.44 279 ASP A O 1
ATOM 2199 N N . GLN A 1 280 ? 6.342 -12.235 -16.189 1.00 98.44 280 GLN A N 1
ATOM 2200 C CA . GLN A 1 280 ? 5.578 -11.928 -14.978 1.00 98.44 280 GLN A CA 1
ATOM 2201 C C . GLN A 1 280 ? 6.005 -12.782 -13.776 1.00 98.44 280 GLN A C 1
ATOM 2203 O O . GLN A 1 280 ? 6.150 -12.252 -12.676 1.00 98.44 280 GLN A O 1
ATOM 2208 N N . GLU A 1 281 ? 6.220 -14.087 -13.964 1.00 98.56 281 GLU A N 1
ATOM 2209 C CA . GLU A 1 281 ? 6.622 -14.971 -12.863 1.00 98.56 281 GLU A CA 1
ATOM 2210 C C . GLU A 1 281 ? 8.056 -14.704 -12.401 1.00 98.56 281 GLU A C 1
ATOM 2212 O O . GLU A 1 281 ? 8.318 -14.730 -11.195 1.00 98.56 281 GLU A O 1
ATOM 2217 N N . GLY A 1 282 ? 8.971 -14.385 -13.323 1.00 98.69 282 GLY A N 1
ATOM 2218 C CA . GLY A 1 282 ? 10.317 -13.939 -12.980 1.00 98.69 282 GLY A CA 1
ATOM 2219 C C . GLY A 1 282 ? 10.297 -12.664 -12.136 1.00 98.69 282 GLY A C 1
ATOM 2220 O O . GLY A 1 282 ? 10.918 -12.626 -11.069 1.00 98.69 282 GLY A O 1
ATOM 2221 N N . LEU A 1 283 ? 9.523 -11.652 -12.551 1.00 98.81 283 LEU A N 1
ATOM 2222 C CA . LEU A 1 283 ? 9.359 -10.415 -11.781 1.00 98.81 283 LEU A CA 1
ATOM 2223 C C . LEU A 1 283 ? 8.743 -10.696 -10.407 1.00 98.81 283 LEU A C 1
ATOM 2225 O O . LEU A 1 283 ? 9.275 -10.245 -9.394 1.00 98.81 283 LEU A O 1
ATOM 2229 N N . ALA A 1 284 ? 7.662 -11.477 -10.353 1.00 98.81 284 ALA A N 1
ATOM 2230 C CA . ALA A 1 284 ? 6.989 -11.808 -9.103 1.00 98.81 284 ALA A CA 1
ATOM 2231 C C . ALA A 1 284 ? 7.901 -12.559 -8.131 1.00 98.81 284 ALA A C 1
ATOM 2233 O O . ALA A 1 284 ? 7.919 -12.239 -6.947 1.00 98.81 284 ALA A O 1
ATOM 2234 N N . SER A 1 285 ? 8.717 -13.495 -8.621 1.00 98.75 285 SER A N 1
ATOM 2235 C CA . SER A 1 285 ? 9.707 -14.179 -7.788 1.00 98.75 285 SER A CA 1
ATOM 2236 C C . SER A 1 285 ? 10.729 -13.214 -7.185 1.00 98.75 285 SER A C 1
ATOM 2238 O O . SER A 1 285 ? 11.145 -13.419 -6.046 1.00 98.75 285 SER A O 1
ATOM 2240 N N . LYS A 1 286 ? 11.156 -12.183 -7.924 1.00 98.69 286 LYS A N 1
ATOM 2241 C CA . LYS A 1 286 ? 12.131 -11.195 -7.436 1.00 98.69 286 LYS A CA 1
ATOM 2242 C C . LYS A 1 286 ? 11.517 -10.171 -6.493 1.00 98.69 286 LYS A C 1
ATOM 2244 O O . LYS A 1 286 ? 12.143 -9.835 -5.491 1.00 98.69 286 LYS A O 1
ATOM 2249 N N . VAL A 1 287 ? 10.292 -9.735 -6.767 1.00 98.69 287 VAL A N 1
ATOM 2250 C CA . VAL A 1 287 ? 9.508 -8.901 -5.849 1.00 98.69 287 VAL A CA 1
ATOM 2251 C C . VAL A 1 287 ? 9.315 -9.617 -4.512 1.00 98.69 287 VAL A C 1
ATOM 2253 O O . VAL A 1 287 ? 9.629 -9.041 -3.475 1.00 98.69 287 VAL A O 1
ATOM 2256 N N . ASP A 1 288 ? 8.882 -10.880 -4.533 1.00 98.56 288 ASP A N 1
ATOM 2257 C CA . ASP A 1 288 ? 8.703 -11.701 -3.327 1.00 98.56 288 ASP A CA 1
ATOM 2258 C C . ASP A 1 288 ? 10.021 -11.837 -2.551 1.00 98.56 288 ASP A C 1
ATOM 2260 O O . ASP A 1 288 ? 10.113 -11.498 -1.374 1.00 98.56 288 ASP A O 1
ATOM 2264 N N . GLN A 1 289 ? 11.092 -12.218 -3.256 1.00 98.19 289 GLN A N 1
ATOM 2265 C CA . GLN A 1 289 ? 12.419 -12.384 -2.669 1.00 98.19 289 GLN A CA 1
ATOM 2266 C C . GLN A 1 289 ? 12.917 -11.116 -1.962 1.00 98.19 289 GLN A C 1
ATOM 2268 O O . GLN A 1 289 ? 13.505 -11.215 -0.885 1.00 98.19 289 GLN A O 1
ATOM 2273 N N . TYR A 1 290 ? 12.747 -9.939 -2.569 1.00 98.00 290 TYR A N 1
ATOM 2274 C CA . TYR A 1 290 ? 13.433 -8.727 -2.121 1.00 98.00 290 TYR A CA 1
ATOM 2275 C C . TYR A 1 290 ? 12.578 -7.770 -1.305 1.00 98.00 290 TYR A C 1
ATOM 2277 O O . TYR A 1 290 ? 13.127 -7.117 -0.415 1.00 98.00 290 TYR A O 1
ATOM 2285 N N . PHE A 1 291 ? 11.273 -7.705 -1.559 1.00 98.19 291 PHE A N 1
ATOM 2286 C CA . PHE A 1 291 ? 10.382 -6.719 -0.944 1.00 98.19 291 PHE A CA 1
ATOM 2287 C C . PHE A 1 291 ? 9.450 -7.297 0.122 1.00 98.19 291 PHE A C 1
ATOM 2289 O O . PHE A 1 291 ? 8.839 -6.521 0.857 1.00 98.19 291 PHE A O 1
ATOM 2296 N N . TYR A 1 292 ? 9.394 -8.624 0.255 1.00 98.19 292 TYR A N 1
ATOM 2297 C CA . TYR A 1 292 ? 8.592 -9.303 1.267 1.00 98.19 292 TYR A CA 1
ATOM 2298 C C . TYR A 1 292 ? 9.458 -10.152 2.202 1.00 98.19 292 TYR A C 1
ATOM 2300 O O . TYR A 1 292 ? 10.421 -10.810 1.788 1.00 98.19 292 TYR A O 1
ATOM 2308 N N . LEU A 1 293 ? 9.137 -10.100 3.491 1.00 97.62 293 LEU A N 1
ATOM 2309 C CA . LEU A 1 293 ? 9.792 -10.878 4.533 1.00 97.62 293 LEU A CA 1
ATOM 2310 C C . LEU A 1 293 ? 9.322 -12.330 4.517 1.00 97.62 293 LEU A C 1
ATOM 2312 O O . LEU A 1 293 ? 8.152 -12.648 4.317 1.00 97.62 293 LEU A O 1
ATOM 2316 N N . THR A 1 294 ? 10.258 -13.229 4.793 1.00 96.75 294 THR A N 1
ATOM 2317 C CA . THR A 1 294 ? 9.954 -14.637 5.044 1.00 96.75 294 THR A CA 1
ATOM 2318 C C . THR A 1 294 ? 9.422 -14.825 6.463 1.00 96.75 294 THR A C 1
ATOM 2320 O O . THR A 1 294 ? 9.741 -14.056 7.371 1.00 96.75 294 THR A O 1
ATOM 2323 N N . SER A 1 295 ? 8.708 -15.926 6.711 1.00 95.25 295 SER A N 1
ATOM 2324 C CA . SER A 1 295 ? 8.257 -16.280 8.066 1.00 95.25 295 SER A CA 1
ATOM 2325 C C . SER A 1 295 ? 9.411 -16.512 9.052 1.00 95.25 295 SER A C 1
ATOM 2327 O O . SER A 1 295 ? 9.206 -16.458 10.258 1.00 95.25 295 SER A O 1
ATOM 2329 N N . SER A 1 296 ? 10.630 -16.782 8.568 1.00 95.94 296 SER A N 1
ATOM 2330 C CA . SER A 1 296 ? 11.826 -16.843 9.420 1.00 95.94 296 SER A CA 1
ATOM 2331 C C . SER A 1 296 ? 12.360 -15.471 9.834 1.00 95.94 296 SER A C 1
ATOM 2333 O O . SER A 1 296 ? 13.053 -15.383 10.844 1.00 95.94 296 SER A O 1
ATOM 2335 N N . GLU A 1 297 ? 12.066 -14.417 9.071 1.00 96.12 297 GLU A N 1
ATOM 2336 C CA . GLU A 1 297 ? 12.453 -13.040 9.399 1.00 96.12 297 GLU A CA 1
ATOM 2337 C C . GLU A 1 297 ? 11.382 -12.364 10.258 1.00 96.12 297 GLU A C 1
ATOM 2339 O O . GLU A 1 297 ? 11.705 -11.762 11.282 1.00 96.12 297 GLU A O 1
ATOM 2344 N N . PHE A 1 298 ? 10.109 -12.509 9.875 1.00 96.06 298 PHE A N 1
ATOM 2345 C CA . PHE A 1 298 ? 8.972 -12.002 10.635 1.00 96.06 298 PHE A CA 1
ATOM 2346 C C . PHE A 1 298 ? 7.738 -12.888 10.437 1.00 96.06 298 PHE A C 1
ATOM 2348 O O . PHE A 1 298 ? 7.180 -12.987 9.346 1.00 96.06 298 PHE A O 1
ATOM 2355 N N . ASP A 1 299 ? 7.289 -13.532 11.511 1.00 94.81 299 ASP A N 1
ATOM 2356 C CA . ASP A 1 299 ? 6.139 -14.428 11.476 1.00 94.81 299 ASP A CA 1
ATOM 2357 C C . ASP A 1 299 ? 4.862 -13.726 11.954 1.00 94.81 299 ASP A C 1
ATOM 2359 O O . ASP A 1 299 ? 4.609 -13.597 13.151 1.00 94.81 299 ASP A O 1
ATOM 2363 N N . TYR A 1 300 ? 4.013 -13.324 11.008 1.00 93.62 300 TYR A N 1
ATOM 2364 C CA . TYR A 1 300 ? 2.693 -12.760 11.305 1.00 93.62 300 TYR A CA 1
ATOM 2365 C C . TYR A 1 300 ? 1.783 -13.744 12.066 1.00 93.62 300 TYR A C 1
ATOM 2367 O O . TYR A 1 300 ? 0.843 -13.314 12.735 1.00 93.62 300 TYR A O 1
ATOM 2375 N N . SER A 1 301 ? 2.034 -15.060 11.995 1.00 88.31 301 SER A N 1
ATOM 2376 C CA . SER A 1 301 ? 1.224 -16.082 12.674 1.00 88.31 301 SER A CA 1
ATOM 2377 C C . SER A 1 301 ? 1.377 -16.098 14.190 1.00 88.31 301 SER A C 1
ATOM 2379 O O . SER A 1 301 ? 0.389 -16.341 14.891 1.00 88.31 301 SER A O 1
ATOM 2381 N N . SER A 1 302 ? 2.563 -15.750 14.686 1.00 86.62 302 SER A N 1
ATOM 2382 C CA . SER A 1 302 ? 2.906 -15.731 16.111 1.00 86.62 302 SER A CA 1
ATOM 2383 C C . SER A 1 302 ? 2.752 -14.364 16.789 1.00 86.62 302 SER A C 1
ATOM 2385 O O . SER A 1 302 ? 3.014 -14.258 17.990 1.00 86.62 302 SER A O 1
ATOM 2387 N N . LYS A 1 303 ? 2.329 -13.333 16.048 1.00 84.75 303 LYS A N 1
ATOM 2388 C CA . LYS A 1 303 ? 2.176 -11.943 16.512 1.00 84.75 303 LYS A CA 1
ATOM 2389 C C . LYS A 1 303 ? 0.731 -11.547 16.828 1.00 84.75 303 LYS A C 1
ATOM 2391 O O . LYS A 1 303 ? -0.220 -12.141 16.276 1.00 84.75 303 LYS A O 1
#

Foldseek 3Di:
DAAEEEEEEAAAPDQPLVLLVQQVVLVVLADADPRYAYEYLYECHDPVSVVVVCVVQPPRYHYRYHNDQAFRLVSLQLRQVVCCVVPNDHQKYKYAYSFWHCVVPRHVNVVVSVVVVVVQAFKEAEAAPDQFQCVQQVDDPDAFADDKDWRAQQTFTDHRMMMGGCLLCVLQVTTFQRFAQAPFSGSCRQLSQLLSVHTYMYDHPGHIYGDPQSNHGSGPDDCADPVPRHNQQRTPLPDGPVVLLPDPLCQVQFHATPVVVPSGGGDPVQADPVNHGPCSNSSSVSCSVRRHDDCVSPNSPVD

Sequence (303 aa):
MQDLLIVYNTFGLKNNVEHYKRCLNSIFNSELPPKTKVIISSCMNSKECRDELQREYGDKLMHSYVDEGLPVNITFNLAVDRAVRSEGEFKYYLYVDSGVDFDGNNEAILKATRVMDSGKYGILSFQASNDHALYNVGIHNPPLMGRNHEVPVGTACNGHSEMFSNDIRKRFGVVMPDVFVAFCTESTFSFIAAAVGKRWVILGDHLLNHRKGVDGASSSVPHSSPKFGNTWNNLMFGRDATQFVQDKEAHRVGLGYEECNNIMNHDPNAYDSNGLPLDQEGLASKVDQYFYLTSSEFDYSSK

Secondary structure (DSSP, 8-state):
-EEEEEEEEEETTS--HHHHHHHHHHHHTS---TT-EEEEEEES--HHHHHHHHHHHGGGSEEEEE-S---HHHHHHHHHHHHHHHH--EEEEEEEETTEE-TT-TTHHHHHHHHHTTS-EEEEEEEESSS--GGGGT--SS---SS-EEEPTT-----SEEEEEHHHHHHHSSSS---BSBTBSGGGHHHHHHHTT-EEEEEEEEEEEE-TTSS-SS-SS-SS-TTTS-SS--BSTT--THHHHT-HHHHHTT--B-GGGTSB---GGGB-TTS-BTTHHHHHHHHHHHHS--TTT--GGG-

Radius of gyration: 18.2 Å; chains: 1; bounding box: 47×39×52 Å